Protein AF-A0A820XWG1-F1 (afdb_monomer_lite)

pLDDT: mean 73.5, std 18.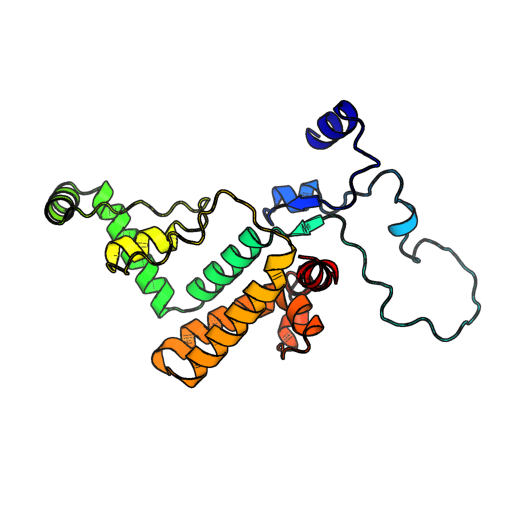63, range [29.17, 94.38]

Sequence (234 aa):
MKYDRVSTAFSIANKVVRLITDNASNNISAFGELVIPGFESYFITEDDTEGSDEDDEGQNEFDKCEELLRLPCFIHTLQLAVKDGLNESACIRSAIATVAETAKLSHRNIPVAEKLQEFKLSIPLGVITRWNSQFITVSKIVDIPKATTRTQSEKCVFISLVTPSIVEIYYDLENELKLYKYTSSICNALFKSVKERFGGLLLNLEKPVDDYLKHQSTFHLFSDAIFLISSFLD

Foldseek 3Di:
DVVVVVCVVVVCQQVQQAAEDAPPPVCCVVQVPDDGDPCVVLVDDPVPDPDDDDDDDDDDPPPPPSSRRYAYDLLNLLLQLLVQLLCQQPVSVVVLVVLLVLLVCCVVPPVSVVVCVVVVQHADHQDPPDSCNSVSSVCSVVVPPPPPPPPPPPPDDDLLVNLVVLVVLLVVLVVCCVPPPVCVSSSVSSNLSSQLQCVLVCVVVVHDGDPVSVPRPRNCSNNDCCSVVSNVVD

Radius of gyration: 22.57 Å; chains: 1; bounding box: 43×59×61 Å

Secondary structure (DSSP, 8-state):
-HHHHHHHHTT-GGG---EEE---HHHHHHHTT-PPTT-GGGS--GGG------------TTS-----SEEEPHHHHHHHHHHHHHHH-HHHHHHHHHHHHHHHHHHH-HHHHHHHHHTT---PPP-TTSTTHHHHHHHHHHT--S--TTS--SS---GGGHHHHHHHHHHHHHHHHHH-GGGHHHHHHHHHHHHHHHHHHHHHTT----GGGTTSTTGGGG-STHHHHHTTT-

Structure (mmCIF, N/CA/C/O backbone):
data_AF-A0A820XWG1-F1
#
_entry.id   AF-A0A820XWG1-F1
#
loop_
_atom_site.group_PDB
_atom_site.id
_atom_site.type_symbol
_atom_site.label_atom_id
_atom_site.label_alt_id
_atom_site.label_comp_id
_atom_site.label_asym_id
_atom_site.label_entity_id
_atom_site.label_seq_id
_atom_site.pdbx_PDB_ins_code
_atom_site.Cartn_x
_atom_site.Cartn_y
_atom_site.Cartn_z
_atom_site.occupancy
_atom_site.B_iso_or_equiv
_atom_site.auth_seq_id
_atom_site.auth_comp_id
_atom_site.auth_asym_id
_atom_site.auth_atom_id
_atom_site.pdbx_PDB_model_num
ATOM 1 N N . MET A 1 1 ? 2.237 12.436 -27.797 1.00 53.62 1 MET A N 1
ATOM 2 C CA . MET A 1 1 ? 1.965 12.730 -26.370 1.00 53.62 1 MET A CA 1
ATOM 3 C C . MET A 1 1 ? 2.983 13.736 -25.821 1.00 53.62 1 MET A C 1
ATOM 5 O O . MET A 1 1 ? 3.920 14.094 -26.524 1.00 53.62 1 MET A O 1
ATOM 9 N N . LYS A 1 2 ? 2.819 14.238 -24.581 1.00 68.69 2 LYS A N 1
ATOM 10 C CA . LYS A 1 2 ? 3.849 15.073 -23.915 1.00 68.69 2 LYS A CA 1
ATOM 11 C C . LYS A 1 2 ? 5.132 14.281 -23.600 1.00 68.69 2 LYS A C 1
ATOM 13 O O . LYS A 1 2 ? 6.198 14.883 -23.608 1.00 68.69 2 LYS A O 1
ATOM 18 N N . TYR A 1 3 ? 5.023 12.967 -23.383 1.00 75.69 3 TYR A N 1
ATOM 19 C CA . TYR A 1 3 ? 6.153 12.056 -23.163 1.00 75.69 3 TYR A CA 1
ATOM 20 C C . TYR A 1 3 ? 7.102 12.012 -24.369 1.00 75.69 3 TYR A C 1
ATOM 22 O O . TYR A 1 3 ? 8.257 12.397 -24.221 1.00 75.69 3 TYR A O 1
ATOM 30 N N . ASP A 1 4 ? 6.601 11.679 -25.567 1.00 74.94 4 ASP A N 1
ATOM 31 C CA . ASP A 1 4 ? 7.427 11.578 -26.787 1.00 74.94 4 ASP A CA 1
ATOM 32 C C . ASP A 1 4 ? 8.188 12.874 -27.058 1.00 74.94 4 ASP A C 1
ATOM 34 O O . ASP A 1 4 ? 9.380 12.867 -27.333 1.00 74.94 4 ASP A O 1
ATOM 38 N N . ARG A 1 5 ? 7.516 14.019 -26.884 1.00 80.62 5 ARG A N 1
ATOM 39 C CA . ARG A 1 5 ? 8.131 15.337 -27.082 1.00 80.62 5 ARG A CA 1
ATOM 40 C C . ARG A 1 5 ? 9.309 15.583 -26.143 1.00 80.62 5 ARG A C 1
ATOM 42 O O . ARG A 1 5 ? 10.307 16.141 -26.582 1.00 80.62 5 ARG A O 1
ATOM 49 N N . VAL A 1 6 ? 9.190 15.207 -24.869 1.00 81.69 6 VAL A N 1
ATOM 50 C CA . VAL A 1 6 ? 10.279 15.334 -23.885 1.00 81.69 6 VAL A CA 1
ATOM 51 C C . VAL A 1 6 ? 11.380 14.325 -24.205 1.00 81.69 6 VAL A C 1
ATOM 53 O O . VAL A 1 6 ? 12.548 14.689 -24.267 1.00 81.69 6 VAL A O 1
ATOM 56 N N . SER A 1 7 ? 11.006 13.082 -24.492 1.00 78.94 7 SER A N 1
ATOM 57 C CA . SER A 1 7 ? 11.931 12.001 -24.823 1.00 78.94 7 SER A CA 1
ATOM 58 C C . SER A 1 7 ? 12.817 12.331 -26.033 1.00 78.94 7 SER A C 1
ATOM 60 O O . SER A 1 7 ? 14.041 12.189 -25.974 1.00 78.94 7 SER A O 1
ATOM 62 N N . THR A 1 8 ? 12.214 12.873 -27.096 1.00 81.56 8 THR A N 1
ATOM 63 C CA . THR A 1 8 ? 12.920 13.362 -28.284 1.00 81.56 8 THR A CA 1
ATOM 64 C C . THR A 1 8 ? 13.725 14.627 -27.991 1.00 81.56 8 THR A C 1
ATOM 66 O O . THR A 1 8 ? 14.866 14.720 -28.428 1.00 81.56 8 THR A O 1
ATOM 69 N N . ALA A 1 9 ? 13.181 15.589 -27.234 1.00 88.31 9 ALA A N 1
ATOM 70 C CA . ALA A 1 9 ? 13.889 16.836 -26.925 1.00 88.31 9 ALA A CA 1
ATOM 71 C C . ALA A 1 9 ? 15.189 16.613 -26.136 1.00 88.31 9 ALA A C 1
ATOM 73 O O . ALA A 1 9 ? 16.145 17.363 -26.315 1.00 88.31 9 ALA A O 1
ATOM 74 N N . PHE A 1 10 ? 15.230 15.587 -25.281 1.00 86.62 10 PHE A N 1
ATOM 75 C CA . PHE A 1 10 ? 16.415 15.226 -24.500 1.00 86.62 10 PHE A CA 1
ATOM 76 C C . PHE A 1 10 ? 17.235 14.077 -25.112 1.00 86.62 10 PHE A C 1
ATOM 78 O O . PHE A 1 10 ? 18.247 13.687 -24.532 1.00 86.62 10 PHE A O 1
ATOM 85 N N . SER A 1 11 ? 16.834 13.533 -26.269 1.00 83.56 11 SER A N 1
ATOM 86 C CA . SER A 1 11 ? 17.487 12.384 -26.920 1.00 83.56 11 SER A CA 1
ATOM 87 C C . SER A 1 11 ? 17.678 11.185 -25.977 1.00 83.56 11 SER A C 1
ATOM 89 O O . SER A 1 11 ? 18.745 10.565 -25.934 1.00 83.56 11 SER A O 1
ATOM 91 N N . ILE A 1 12 ? 16.647 10.886 -25.179 1.00 81.38 12 ILE A N 1
ATOM 92 C CA . ILE A 1 12 ? 16.654 9.796 -24.189 1.00 81.38 12 ILE A CA 1
ATOM 93 C C . ILE A 1 12 ? 15.757 8.618 -24.569 1.00 81.38 12 ILE A C 1
ATOM 95 O O . ILE A 1 12 ? 15.747 7.645 -23.828 1.00 81.38 12 ILE A O 1
ATOM 99 N N . ALA A 1 13 ? 15.033 8.674 -25.690 1.00 72.94 13 ALA A N 1
ATOM 100 C CA . ALA A 1 13 ? 14.060 7.643 -26.075 1.00 72.94 13 ALA A CA 1
ATOM 101 C C . ALA A 1 13 ? 14.625 6.219 -26.004 1.00 72.94 13 ALA A C 1
ATOM 103 O O . ALA A 1 13 ? 14.064 5.358 -25.343 1.00 72.94 13 ALA A O 1
ATOM 104 N N . ASN A 1 14 ? 15.807 6.031 -26.573 1.00 72.12 14 ASN A N 1
ATOM 105 C CA . ASN A 1 14 ? 16.545 4.774 -26.643 1.00 72.12 14 ASN A CA 1
ATOM 106 C C . ASN A 1 14 ? 17.438 4.524 -25.403 1.00 72.12 14 ASN A C 1
ATOM 108 O O . ASN A 1 14 ? 18.295 3.648 -25.411 1.00 72.12 14 ASN A O 1
ATOM 112 N N . LYS A 1 15 ? 17.271 5.320 -24.338 1.00 76.44 15 LYS A N 1
ATOM 113 C CA . LYS A 1 15 ? 17.947 5.168 -23.034 1.00 76.44 15 LYS A CA 1
ATOM 114 C C . LYS A 1 15 ? 16.972 4.876 -21.893 1.00 76.44 15 LYS A C 1
ATOM 116 O O . LYS A 1 15 ? 17.410 4.668 -20.764 1.00 76.44 15 LYS A O 1
ATOM 121 N N . VAL A 1 16 ? 15.665 4.928 -22.148 1.00 73.75 16 VAL A N 1
ATOM 122 C CA . VAL A 1 16 ? 14.656 4.547 -21.158 1.00 73.75 16 VAL A CA 1
ATOM 123 C C . VAL A 1 16 ? 14.666 3.025 -21.050 1.00 73.75 16 VAL A C 1
ATOM 125 O O . VAL A 1 16 ? 14.612 2.344 -22.063 1.00 73.75 16 VAL A O 1
ATOM 128 N N . VAL A 1 17 ? 14.763 2.505 -19.827 1.00 76.06 17 VAL A N 1
ATOM 129 C CA . VAL A 1 17 ? 14.779 1.052 -19.558 1.00 76.06 17 VAL A CA 1
ATOM 130 C C . VAL A 1 17 ? 13.507 0.622 -18.829 1.00 76.06 17 VAL A C 1
ATOM 132 O O . VAL A 1 17 ? 12.916 -0.409 -19.133 1.00 76.06 17 VAL A O 1
ATOM 135 N N . ARG A 1 18 ? 13.049 1.444 -17.878 1.00 77.38 18 ARG A N 1
ATOM 136 C CA . ARG A 1 18 ? 11.816 1.238 -17.115 1.00 77.38 18 ARG A CA 1
ATOM 137 C C . ARG A 1 18 ? 11.120 2.566 -16.860 1.00 77.38 18 ARG A C 1
ATOM 139 O O . ARG A 1 18 ? 11.761 3.611 -16.726 1.00 77.38 18 ARG A O 1
ATOM 146 N N . LEU A 1 19 ? 9.803 2.505 -16.734 1.00 80.50 19 LEU A N 1
ATOM 147 C CA . LEU A 1 19 ? 8.942 3.612 -16.359 1.00 80.50 19 LEU A CA 1
ATOM 148 C C . LEU A 1 19 ? 8.231 3.275 -15.047 1.00 80.50 19 LEU A C 1
ATOM 150 O O . LEU A 1 19 ? 7.581 2.244 -14.945 1.00 80.50 19 LEU A O 1
ATOM 154 N N . ILE A 1 20 ? 8.287 4.165 -14.057 1.00 82.50 20 ILE A N 1
ATOM 155 C CA . ILE A 1 20 ? 7.519 4.017 -12.814 1.00 82.50 20 ILE A CA 1
ATOM 156 C C . ILE A 1 20 ? 6.385 5.038 -12.826 1.00 82.50 20 ILE A C 1
ATOM 158 O O . ILE A 1 20 ? 6.632 6.240 -12.908 1.00 82.50 20 ILE A O 1
ATOM 162 N N . THR A 1 21 ? 5.138 4.580 -12.721 1.00 81.69 21 THR A N 1
ATOM 163 C CA . THR A 1 21 ? 3.967 5.473 -12.616 1.00 81.69 21 THR A CA 1
ATOM 164 C C . THR A 1 21 ? 2.985 4.975 -11.568 1.00 81.69 21 THR A C 1
ATOM 166 O O . THR A 1 21 ? 2.982 3.799 -11.207 1.00 81.69 21 THR A O 1
ATOM 169 N N . ASP A 1 22 ? 2.135 5.865 -11.055 1.00 81.12 22 ASP A N 1
ATOM 170 C CA . ASP A 1 22 ? 1.009 5.428 -10.230 1.00 81.12 22 ASP A CA 1
ATOM 171 C C . ASP A 1 22 ? 0.023 4.558 -11.036 1.00 81.12 22 ASP A C 1
ATOM 173 O O . ASP A 1 22 ? 0.052 4.516 -12.269 1.00 81.12 22 ASP A O 1
ATOM 177 N N . ASN A 1 23 ? -0.850 3.846 -10.324 1.00 79.06 23 ASN A N 1
ATOM 178 C CA . ASN A 1 23 ? -1.846 2.945 -10.911 1.00 79.06 23 ASN A CA 1
ATOM 179 C C . ASN A 1 23 ? -3.161 3.662 -11.254 1.00 79.06 23 ASN A C 1
ATOM 181 O O . ASN A 1 23 ? -4.208 3.020 -11.335 1.00 79.06 23 ASN A O 1
ATOM 185 N N . ALA A 1 24 ? -3.145 4.984 -11.454 1.00 77.69 24 ALA A N 1
ATOM 186 C CA . ALA A 1 24 ? -4.306 5.673 -11.993 1.00 77.69 24 ALA A CA 1
ATOM 187 C C . ALA A 1 24 ? -4.601 5.160 -13.407 1.00 77.69 24 ALA A C 1
ATOM 189 O O . ALA A 1 24 ? -3.694 4.961 -14.219 1.00 77.69 24 ALA A O 1
ATOM 190 N N . SER A 1 25 ? -5.886 5.005 -13.727 1.00 75.62 25 SER A N 1
ATOM 191 C CA . SER A 1 25 ? -6.351 4.485 -15.020 1.00 75.62 25 SER A CA 1
ATOM 192 C C . SER A 1 25 ? -5.742 5.223 -16.214 1.00 75.62 25 SER A C 1
ATOM 194 O O . SER A 1 25 ? -5.381 4.597 -17.207 1.00 75.62 25 SER A O 1
ATOM 196 N N . ASN A 1 26 ? -5.560 6.541 -16.099 1.00 79.94 26 ASN A N 1
ATOM 197 C CA . ASN A 1 26 ? -4.954 7.364 -17.144 1.00 79.94 26 ASN A CA 1
ATOM 198 C C . ASN A 1 26 ? -3.484 6.997 -17.399 1.00 79.94 26 ASN A C 1
ATOM 200 O O . ASN A 1 26 ? -3.058 6.998 -18.548 1.00 79.94 26 ASN A O 1
ATOM 204 N N . ASN A 1 27 ? -2.719 6.667 -16.353 1.00 79.06 27 ASN A N 1
ATOM 205 C CA . ASN A 1 27 ? -1.318 6.264 -16.481 1.00 79.06 27 ASN A CA 1
ATOM 206 C C . ASN A 1 27 ? -1.195 4.833 -17.010 1.00 79.06 27 ASN A C 1
ATOM 208 O O . ASN A 1 27 ? -0.362 4.576 -17.871 1.00 79.06 27 ASN A O 1
ATOM 212 N N . ILE A 1 28 ? -2.057 3.921 -16.557 1.00 75.81 28 ILE A N 1
ATOM 213 C CA . ILE A 1 28 ? -2.105 2.554 -17.092 1.00 75.81 28 ILE A CA 1
ATOM 214 C C . ILE A 1 28 ? -2.453 2.585 -18.585 1.00 75.81 28 ILE A C 1
ATOM 216 O O . ILE A 1 28 ? -1.763 1.966 -19.380 1.00 75.81 28 ILE A O 1
ATOM 220 N N . SER A 1 29 ? -3.454 3.371 -18.988 1.00 77.56 29 SER A N 1
ATOM 221 C CA . SER A 1 29 ? -3.859 3.463 -20.400 1.00 77.56 29 SER A CA 1
ATOM 222 C C . SER A 1 29 ? -2.798 4.138 -21.274 1.00 77.56 29 SER A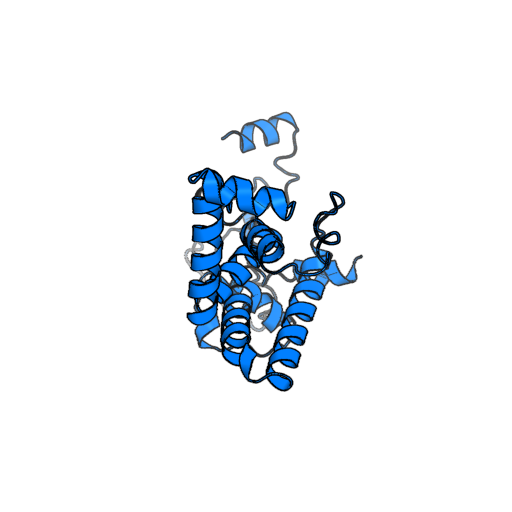 C 1
ATOM 224 O O . SER A 1 29 ? -2.631 3.779 -22.430 1.00 77.56 29 SER A O 1
ATOM 226 N N . ALA A 1 30 ? -2.085 5.135 -20.743 1.00 74.00 30 ALA A N 1
ATOM 227 C CA . ALA A 1 30 ? -1.083 5.874 -21.510 1.00 74.00 30 ALA A CA 1
ATOM 228 C C . ALA A 1 30 ? 0.239 5.113 -21.688 1.00 74.00 30 ALA A C 1
ATOM 230 O O . ALA A 1 30 ? 0.968 5.400 -22.633 1.00 74.00 30 ALA A O 1
ATOM 231 N N . PHE A 1 31 ? 0.566 4.199 -20.770 1.00 74.50 31 PHE A N 1
ATOM 232 C CA . PHE A 1 31 ? 1.887 3.569 -20.700 1.00 74.50 31 PHE A CA 1
ATOM 233 C C . PHE A 1 31 ? 1.851 2.038 -20.586 1.00 74.50 31 PHE A C 1
ATOM 235 O O . PHE A 1 31 ? 2.903 1.431 -20.418 1.00 74.50 31 PHE A O 1
ATOM 242 N N . GLY A 1 32 ? 0.671 1.416 -20.624 1.00 63.59 32 GLY A N 1
ATOM 243 C CA . GLY A 1 32 ? 0.507 -0.034 -20.486 1.00 63.59 32 GLY A CA 1
ATOM 244 C C . GLY A 1 32 ? 0.956 -0.825 -21.714 1.00 63.59 32 GLY A C 1
ATOM 245 O O . GLY A 1 32 ? 1.488 -1.912 -21.554 1.00 63.59 32 GLY A O 1
ATOM 246 N N . GLU A 1 33 ? 0.804 -0.255 -22.912 1.00 63.44 33 GLU A N 1
ATOM 247 C CA . GLU A 1 33 ? 1.157 -0.881 -24.202 1.00 63.44 33 GLU A CA 1
ATOM 248 C C . GLU A 1 33 ? 2.417 -0.259 -24.830 1.00 63.44 33 GLU A C 1
ATOM 250 O O . GLU A 1 33 ? 2.670 -0.390 -26.026 1.00 63.44 33 GLU A O 1
ATOM 255 N N . LEU A 1 34 ? 3.192 0.507 -24.055 1.00 63.41 34 LEU A N 1
ATOM 256 C CA . LEU A 1 34 ? 4.344 1.212 -24.604 1.00 63.41 34 LEU A CA 1
ATOM 257 C C . LEU A 1 34 ? 5.455 0.202 -24.943 1.00 63.41 34 LEU A C 1
ATOM 259 O O . LEU A 1 34 ? 6.051 -0.381 -24.043 1.00 63.41 34 LEU A O 1
ATOM 263 N N . VAL A 1 35 ? 5.761 0.041 -26.230 1.00 54.62 35 VAL A N 1
ATOM 264 C CA . VAL A 1 35 ? 6.950 -0.675 -2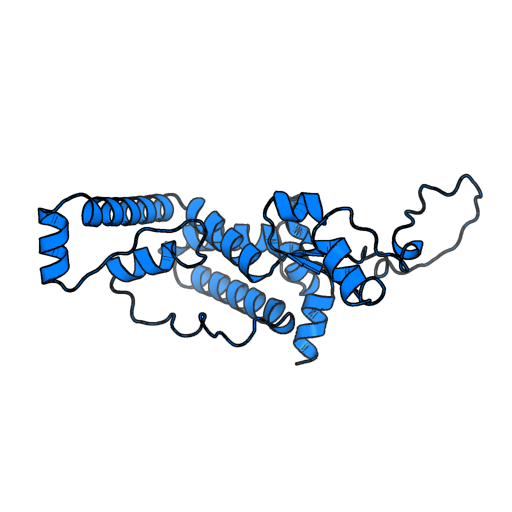6.722 1.00 54.62 35 VAL A CA 1
ATOM 265 C C . VAL A 1 35 ? 8.094 0.332 -26.856 1.00 54.62 35 VAL A C 1
ATOM 267 O O . VAL A 1 35 ? 7.912 1.396 -27.456 1.00 54.62 35 VAL A O 1
ATOM 270 N N . ILE A 1 36 ? 9.268 0.046 -26.279 1.00 53.59 36 ILE A N 1
ATOM 271 C CA . ILE A 1 36 ? 10.427 0.949 -26.392 1.00 53.59 36 ILE A CA 1
ATOM 272 C C . ILE A 1 36 ? 11.104 0.784 -27.753 1.00 53.59 36 ILE A C 1
ATOM 274 O O . ILE A 1 36 ? 11.492 -0.334 -28.097 1.00 53.59 36 ILE A O 1
ATOM 278 N N . PRO A 1 37 ? 11.350 1.896 -28.475 1.00 40.47 37 PRO A N 1
ATOM 279 C CA . PRO A 1 37 ? 12.185 1.878 -29.664 1.00 40.47 37 PRO A CA 1
ATOM 280 C C . PRO A 1 37 ? 13.613 1.394 -29.351 1.00 40.47 37 PRO A C 1
ATOM 282 O O . PRO A 1 37 ? 14.327 2.045 -28.583 1.00 40.47 37 PRO A O 1
ATOM 285 N N . GLY A 1 38 ? 14.041 0.284 -29.951 1.00 38.16 38 GLY A N 1
ATOM 286 C CA . GLY A 1 38 ? 15.331 -0.384 -29.729 1.00 38.16 38 GLY A CA 1
ATOM 287 C C . GLY A 1 38 ? 15.291 -1.644 -28.852 1.00 38.16 38 GLY A C 1
ATOM 288 O O . GLY A 1 38 ? 16.335 -2.267 -28.670 1.00 38.16 38 GLY A O 1
ATOM 289 N N . PHE A 1 39 ? 14.126 -2.015 -28.313 1.00 38.03 39 PHE A N 1
ATOM 290 C CA . PHE A 1 39 ? 13.907 -3.248 -27.540 1.00 38.03 39 PHE A CA 1
ATOM 291 C C . PHE A 1 39 ? 12.744 -4.085 -28.099 1.00 38.03 39 PHE A C 1
ATOM 293 O O . PHE A 1 39 ? 12.241 -4.975 -27.424 1.00 38.03 39 PHE A O 1
ATOM 300 N N . GLU A 1 40 ? 12.325 -3.832 -29.340 1.00 43.25 40 GLU A N 1
ATOM 301 C CA . GLU A 1 40 ? 11.179 -4.470 -30.000 1.00 43.25 40 GLU A CA 1
ATOM 302 C C . GLU A 1 40 ? 11.283 -6.002 -30.015 1.00 43.25 40 GLU A C 1
ATOM 304 O O . GLU A 1 40 ? 10.270 -6.684 -29.905 1.00 43.25 40 GLU A O 1
ATOM 309 N N . SER A 1 41 ? 12.503 -6.545 -30.071 1.00 38.31 41 SER A N 1
ATOM 310 C CA . SER A 1 41 ? 12.765 -7.989 -30.042 1.00 38.31 41 SER A CA 1
ATOM 311 C C . SER A 1 41 ? 12.415 -8.670 -28.717 1.00 38.31 41 SER A C 1
ATOM 313 O O . SER A 1 41 ? 12.258 -9.883 -28.702 1.00 38.31 41 SER A O 1
ATOM 315 N N . TYR A 1 42 ? 12.293 -7.921 -27.615 1.00 39.56 42 TYR A N 1
ATOM 316 C CA . TYR A 1 42 ? 11.885 -8.456 -26.308 1.00 39.56 42 TYR A CA 1
ATOM 317 C C . TYR A 1 42 ? 10.362 -8.563 -26.154 1.00 39.56 42 TYR A C 1
ATOM 319 O O . TYR A 1 42 ? 9.891 -9.197 -25.217 1.00 39.56 42 TYR A O 1
ATOM 327 N N . PHE A 1 43 ? 9.598 -7.946 -27.060 1.00 39.22 43 PHE A N 1
ATOM 328 C CA . PHE A 1 43 ? 8.131 -7.930 -27.041 1.00 39.22 43 PHE A CA 1
ATOM 329 C C . PHE A 1 43 ? 7.517 -8.838 -28.115 1.00 39.22 43 PHE A C 1
ATOM 331 O O . PHE A 1 43 ? 6.303 -8.818 -28.305 1.00 39.22 43 PHE A O 1
ATOM 338 N N . ILE A 1 44 ? 8.338 -9.620 -28.828 1.00 40.25 44 ILE A N 1
ATOM 339 C CA . ILE A 1 44 ? 7.849 -10.641 -29.755 1.00 40.25 44 ILE A CA 1
ATOM 340 C C . ILE A 1 44 ? 7.315 -11.795 -28.905 1.00 40.25 44 ILE A C 1
ATOM 342 O O . ILE A 1 44 ? 8.078 -12.610 -28.392 1.00 40.25 44 ILE A O 1
ATOM 346 N N . THR A 1 45 ? 5.998 -11.859 -28.743 1.00 39.75 45 THR A N 1
ATOM 347 C CA . THR A 1 45 ? 5.333 -13.099 -28.348 1.00 39.75 45 THR A CA 1
ATOM 348 C C . THR A 1 45 ? 5.570 -14.128 -29.452 1.00 39.75 45 THR A C 1
ATOM 350 O O . THR A 1 45 ? 5.365 -13.822 -30.625 1.00 39.75 45 THR A O 1
ATOM 353 N N . GLU A 1 46 ? 5.974 -15.348 -29.090 1.00 43.94 46 GLU A N 1
ATOM 354 C CA . GLU A 1 46 ? 6.190 -16.484 -30.012 1.00 43.94 46 GLU A CA 1
ATOM 355 C C . GLU A 1 46 ? 4.948 -16.847 -30.866 1.00 43.94 46 GLU A C 1
ATOM 357 O O . GLU A 1 46 ? 5.035 -17.716 -31.727 1.00 43.94 46 GLU A O 1
ATOM 362 N N . ASP A 1 47 ? 3.814 -16.161 -30.688 1.00 39.69 47 ASP A N 1
ATOM 363 C CA . ASP A 1 47 ? 2.563 -16.362 -31.431 1.00 39.69 47 ASP A CA 1
ATOM 364 C C . ASP A 1 47 ? 2.560 -15.811 -32.873 1.00 39.69 47 ASP A C 1
ATOM 366 O O . ASP A 1 47 ? 1.639 -16.114 -33.627 1.00 39.69 47 ASP A O 1
ATOM 370 N N . ASP A 1 48 ? 3.583 -15.058 -33.299 1.00 39.44 48 ASP A N 1
ATOM 371 C CA . ASP A 1 48 ? 3.679 -14.538 -34.680 1.00 39.44 48 ASP A CA 1
ATOM 372 C C . ASP A 1 48 ? 4.616 -15.353 -35.597 1.00 39.44 48 ASP A C 1
ATOM 374 O O . ASP A 1 48 ? 4.957 -14.911 -36.698 1.00 39.44 48 ASP A O 1
ATOM 378 N N . THR A 1 49 ? 5.025 -16.563 -35.195 1.00 38.00 49 THR A N 1
ATOM 379 C CA . THR A 1 49 ? 5.798 -17.452 -36.081 1.00 38.00 49 THR A CA 1
ATOM 380 C C . THR A 1 49 ? 4.903 -18.558 -36.631 1.00 38.00 49 THR A C 1
ATOM 382 O O . THR A 1 49 ? 4.712 -19.602 -36.011 1.00 38.00 49 THR A O 1
ATOM 385 N N . GLU A 1 50 ? 4.354 -18.341 -37.829 1.00 37.66 50 GLU A N 1
ATOM 386 C CA . GLU A 1 50 ? 3.780 -19.422 -38.630 1.00 37.66 50 GLU A CA 1
ATOM 387 C C . GLU A 1 50 ? 4.850 -20.499 -38.903 1.00 37.66 50 GLU A C 1
ATOM 389 O O . GLU A 1 50 ? 5.723 -20.324 -39.748 1.00 37.66 50 GLU A O 1
ATOM 394 N N . GLY A 1 51 ? 4.737 -21.624 -38.193 1.00 37.59 51 GLY A N 1
ATOM 395 C CA . GLY A 1 51 ? 5.110 -22.965 -38.642 1.00 37.59 51 GLY A CA 1
ATOM 396 C C . GLY A 1 51 ? 6.597 -23.305 -38.774 1.00 37.59 51 GLY A C 1
ATOM 397 O O . GLY A 1 51 ? 7.189 -23.114 -39.831 1.00 37.59 51 GLY A O 1
ATOM 398 N N . SER A 1 52 ? 7.118 -24.030 -37.782 1.00 29.17 52 SER A N 1
ATOM 399 C CA . SER A 1 52 ? 7.896 -25.259 -38.013 1.00 29.17 52 SER A CA 1
ATOM 400 C C . SER A 1 52 ? 8.112 -26.003 -36.695 1.00 29.17 52 SER A C 1
ATOM 402 O O . SER A 1 52 ? 8.708 -25.448 -35.775 1.00 29.17 52 SER A O 1
ATOM 404 N N . ASP A 1 53 ? 7.627 -27.243 -36.631 1.00 37.72 53 ASP A N 1
ATOM 405 C CA . ASP A 1 53 ? 7.936 -28.215 -35.581 1.00 37.72 53 ASP A CA 1
ATOM 406 C C . ASP A 1 53 ? 9.449 -28.484 -35.516 1.00 37.72 53 ASP A C 1
ATOM 408 O O . ASP A 1 53 ? 10.062 -28.675 -36.565 1.00 37.72 53 ASP A O 1
ATOM 412 N N . GLU A 1 54 ? 10.022 -28.548 -34.311 1.00 34.12 54 GLU A N 1
ATOM 413 C CA . GLU A 1 54 ? 10.995 -29.569 -33.878 1.00 34.12 54 GLU A CA 1
ATOM 414 C C . GLU A 1 54 ? 11.318 -29.396 -32.377 1.00 34.12 54 GLU A C 1
ATOM 416 O O . GLU A 1 54 ? 11.477 -28.284 -31.877 1.00 34.12 54 GLU A O 1
ATOM 421 N N . ASP A 1 55 ? 11.349 -30.527 -31.668 1.00 37.66 55 ASP A N 1
ATOM 422 C CA . ASP A 1 55 ? 11.582 -30.682 -30.229 1.00 37.66 55 ASP A CA 1
ATOM 423 C C . ASP A 1 55 ? 12.936 -30.105 -29.759 1.00 37.66 55 ASP A C 1
ATOM 425 O O . ASP A 1 55 ? 13.968 -30.397 -30.363 1.00 37.66 55 ASP A O 1
ATOM 429 N N . ASP A 1 56 ? 12.968 -29.404 -28.615 1.00 30.89 56 ASP A N 1
ATOM 430 C CA . ASP A 1 56 ? 14.177 -29.330 -27.780 1.00 30.89 56 ASP A CA 1
ATOM 431 C C . ASP A 1 56 ? 13.844 -29.220 -26.283 1.00 30.89 56 ASP A C 1
ATOM 433 O O . ASP A 1 56 ? 12.941 -28.502 -25.843 1.00 30.89 56 ASP A O 1
ATOM 437 N N . GLU A 1 57 ? 14.579 -30.005 -25.506 1.00 34.75 57 GLU A N 1
ATOM 438 C CA . GLU A 1 57 ? 14.424 -30.232 -24.079 1.00 34.75 57 GLU A CA 1
ATOM 439 C C . GLU A 1 57 ? 15.042 -29.081 -23.258 1.00 34.75 57 GLU A C 1
ATOM 441 O O . GLU A 1 57 ? 16.147 -28.616 -23.521 1.00 34.75 57 GLU A O 1
ATOM 446 N N . GLY A 1 58 ? 14.394 -28.703 -22.150 1.00 39.81 58 GLY A N 1
ATOM 447 C CA . GLY A 1 58 ? 15.126 -28.230 -20.966 1.00 39.81 58 GLY A CA 1
ATOM 448 C C . GLY A 1 58 ? 15.474 -26.741 -20.855 1.00 39.81 58 GLY A C 1
ATOM 449 O O . GLY A 1 58 ? 16.542 -26.414 -20.335 1.00 39.81 58 GLY A O 1
ATOM 450 N N . GLN A 1 59 ? 14.578 -25.822 -21.221 1.00 31.19 59 GLN A N 1
ATOM 451 C CA . GLN A 1 59 ? 14.731 -24.416 -20.825 1.00 31.19 59 GLN A CA 1
ATOM 452 C C . GLN A 1 59 ? 14.070 -24.135 -19.470 1.00 31.19 59 GLN A C 1
ATOM 454 O O . GLN A 1 59 ? 12.877 -24.346 -19.267 1.00 31.19 59 GLN A O 1
ATOM 459 N N . ASN A 1 60 ? 14.897 -23.681 -18.526 1.00 29.77 60 ASN A N 1
ATOM 460 C CA . ASN A 1 60 ? 14.525 -23.272 -17.177 1.00 29.77 60 ASN A CA 1
ATOM 461 C C . ASN A 1 60 ? 13.285 -22.355 -17.179 1.00 29.77 60 ASN A C 1
ATOM 463 O O . ASN A 1 60 ? 13.324 -21.269 -17.752 1.00 29.77 60 ASN A O 1
ATOM 467 N N . GLU A 1 61 ? 12.241 -22.724 -16.431 1.00 33.59 61 GLU A N 1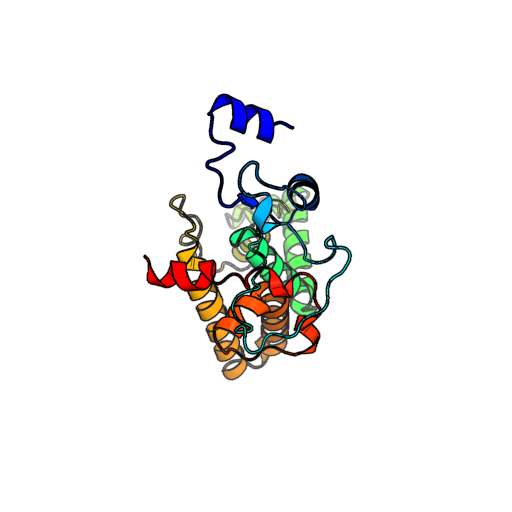
ATOM 468 C CA . GLU A 1 61 ? 11.020 -21.922 -16.184 1.00 33.59 61 GLU A CA 1
ATOM 469 C C . GLU A 1 61 ? 11.272 -20.550 -15.511 1.00 33.59 61 GLU A C 1
ATOM 471 O O . GLU A 1 61 ? 10.334 -19.820 -15.204 1.00 33.59 61 GLU A O 1
ATOM 476 N N . PHE A 1 62 ? 12.531 -20.167 -15.282 1.00 35.38 62 PHE A N 1
ATOM 477 C CA . PHE A 1 62 ? 12.916 -18.911 -14.638 1.00 35.38 62 PHE A CA 1
ATOM 478 C C . PHE A 1 62 ? 13.093 -17.720 -15.597 1.00 35.38 62 PHE A C 1
ATOM 480 O O . PHE A 1 62 ? 13.288 -16.609 -15.109 1.00 35.38 62 PHE A O 1
ATOM 487 N N . ASP A 1 63 ? 13.020 -17.916 -16.920 1.00 32.28 63 ASP A N 1
ATOM 488 C CA . ASP A 1 63 ? 13.494 -16.911 -17.896 1.00 32.28 63 ASP A CA 1
ATOM 489 C C . ASP A 1 63 ? 12.404 -16.255 -18.771 1.00 32.28 63 ASP A C 1
ATOM 491 O O . ASP A 1 63 ? 12.705 -15.454 -19.648 1.00 32.28 63 ASP A O 1
ATOM 495 N N . LYS A 1 64 ? 11.113 -16.524 -18.521 1.00 35.31 64 LYS A N 1
ATOM 496 C CA . LYS A 1 64 ? 9.990 -15.802 -19.165 1.00 35.31 64 LYS A CA 1
ATOM 497 C C . LYS A 1 64 ? 9.340 -14.789 -18.215 1.00 35.31 64 LYS A C 1
ATOM 499 O O . LYS A 1 64 ? 8.120 -14.649 -18.174 1.00 35.31 64 LYS A O 1
ATOM 504 N N . CYS A 1 65 ? 10.138 -14.080 -17.413 1.00 40.25 65 CYS A N 1
ATOM 505 C CA . CYS A 1 65 ? 9.626 -12.902 -16.718 1.00 40.25 65 CYS A CA 1
ATOM 506 C C . CYS A 1 65 ? 9.514 -11.792 -17.766 1.00 40.25 65 CYS A C 1
ATOM 508 O O . CYS A 1 65 ? 10.507 -11.134 -18.061 1.00 40.25 65 CYS A O 1
ATOM 510 N N . GLU A 1 66 ? 8.333 -11.646 -18.379 1.00 48.25 66 GLU A N 1
ATOM 511 C CA . GLU A 1 66 ? 8.002 -10.486 -19.210 1.00 48.25 66 GLU A CA 1
ATOM 512 C C . GLU A 1 66 ? 8.465 -9.235 -18.466 1.00 48.25 66 GLU A C 1
ATOM 514 O O . GLU A 1 66 ? 7.914 -8.858 -17.428 1.00 48.25 66 GLU A O 1
ATOM 519 N N . GLU A 1 67 ? 9.544 -8.633 -18.954 1.00 52.28 67 GLU A N 1
ATOM 520 C CA . GLU A 1 67 ? 10.130 -7.457 -18.348 1.00 52.28 67 GLU A CA 1
ATOM 521 C C . GLU A 1 67 ? 9.157 -6.291 -18.545 1.00 52.28 67 GLU A C 1
ATOM 523 O O . GLU A 1 67 ? 9.211 -5.555 -19.533 1.00 52.28 67 GLU A O 1
ATOM 528 N N . LEU A 1 68 ? 8.219 -6.140 -17.605 1.00 56.50 68 LEU A N 1
ATOM 529 C CA . LEU A 1 68 ? 7.215 -5.091 -17.651 1.00 56.50 68 LEU A CA 1
ATOM 530 C C . LEU A 1 68 ? 7.918 -3.741 -17.719 1.00 56.50 68 LEU A C 1
ATOM 532 O O . LEU A 1 68 ? 8.549 -3.280 -16.765 1.00 56.50 68 LEU A O 1
ATOM 536 N N . LEU A 1 69 ? 7.743 -3.066 -18.853 1.00 68.50 69 LEU A N 1
ATOM 537 C CA . LEU A 1 69 ? 8.312 -1.746 -19.068 1.00 68.50 69 LEU A CA 1
ATOM 538 C C . LEU A 1 69 ? 7.852 -0.750 -18.004 1.00 68.50 69 LEU A C 1
ATOM 540 O O . LEU A 1 69 ? 8.602 0.124 -17.562 1.00 68.50 69 LEU A O 1
ATOM 544 N N . ARG A 1 70 ? 6.588 -0.886 -17.607 1.00 80.06 70 ARG A N 1
ATOM 545 C CA . ARG A 1 70 ? 5.942 -0.048 -16.615 1.00 80.06 70 ARG A CA 1
ATOM 546 C C . ARG A 1 70 ? 5.885 -0.778 -15.279 1.00 80.06 70 ARG A C 1
ATOM 548 O O . ARG A 1 70 ? 5.033 -1.636 -15.066 1.00 80.06 70 ARG A O 1
ATOM 555 N N . LEU A 1 71 ? 6.694 -0.321 -14.335 1.00 83.12 71 LEU A N 1
ATOM 556 C CA . LEU A 1 71 ? 6.582 -0.714 -12.941 1.00 83.12 71 LEU A CA 1
ATOM 557 C C . LEU A 1 71 ? 5.539 0.155 -12.212 1.00 83.12 71 LEU A C 1
ATOM 559 O O . LEU A 1 71 ? 5.450 1.373 -12.429 1.00 83.12 71 LEU A O 1
ATOM 563 N N . PRO A 1 72 ? 4.733 -0.440 -11.323 1.00 82.31 72 PRO A N 1
ATOM 564 C CA . PRO A 1 72 ? 3.806 0.310 -10.492 1.00 82.31 72 PRO A CA 1
ATOM 565 C C . PRO A 1 72 ? 4.554 1.112 -9.423 1.00 82.31 72 PRO A C 1
ATOM 567 O O . PRO A 1 72 ? 5.538 0.671 -8.831 1.00 82.31 72 PRO A O 1
ATOM 570 N N . CYS A 1 73 ? 4.048 2.301 -9.108 1.00 84.56 73 CYS A N 1
ATOM 571 C CA . CYS A 1 73 ? 4.556 3.084 -7.991 1.00 84.56 73 CYS A CA 1
ATOM 572 C C . CYS A 1 73 ? 4.290 2.347 -6.670 1.00 84.56 73 CYS A C 1
ATOM 574 O O . CYS A 1 73 ? 3.135 2.137 -6.279 1.00 84.56 73 CYS A O 1
ATOM 576 N N . PHE A 1 74 ? 5.367 2.016 -5.956 1.00 84.88 74 PHE A N 1
ATOM 577 C CA . PHE A 1 74 ? 5.326 1.378 -4.641 1.00 84.88 74 PHE A CA 1
ATOM 578 C C . PHE A 1 74 ? 4.439 2.132 -3.648 1.00 84.88 74 PHE A C 1
ATOM 580 O O . PHE A 1 74 ? 3.501 1.560 -3.098 1.00 84.88 74 PHE A O 1
ATOM 587 N N . ILE A 1 75 ? 4.681 3.434 -3.475 1.00 82.38 75 ILE A N 1
ATOM 588 C CA . ILE A 1 75 ? 3.953 4.258 -2.501 1.00 82.38 75 ILE A CA 1
ATOM 589 C C . ILE A 1 75 ? 2.460 4.281 -2.800 1.00 82.38 75 ILE A C 1
ATOM 591 O O . ILE A 1 75 ? 1.641 4.137 -1.894 1.00 82.38 75 ILE A O 1
ATOM 595 N N . HIS A 1 76 ? 2.097 4.431 -4.073 1.00 80.94 76 HIS A N 1
ATOM 596 C CA . HIS A 1 76 ? 0.697 4.439 -4.460 1.00 80.94 76 HIS A CA 1
ATOM 597 C C . HIS A 1 76 ? 0.041 3.070 -4.245 1.00 80.94 76 HIS A C 1
ATOM 599 O O . HIS A 1 76 ? -1.072 2.994 -3.733 1.00 80.94 76 HIS A O 1
ATOM 605 N N . THR A 1 77 ? 0.738 1.981 -4.575 1.00 86.12 77 THR A N 1
ATOM 606 C CA . THR A 1 77 ? 0.219 0.622 -4.363 1.00 86.12 77 THR A CA 1
ATOM 607 C C . THR A 1 77 ? 0.046 0.321 -2.876 1.00 86.12 77 THR A C 1
ATOM 609 O O . THR A 1 77 ? -1.006 -0.176 -2.480 1.00 86.12 77 THR A O 1
ATOM 612 N N . LEU A 1 78 ? 1.021 0.680 -2.036 1.00 85.50 78 LEU A N 1
ATOM 613 C CA . LEU A 1 78 ? 0.929 0.518 -0.585 1.00 85.50 78 LEU A CA 1
ATOM 614 C C . LEU A 1 78 ? -0.215 1.355 0.001 1.00 85.50 78 LEU A C 1
ATOM 616 O O . LEU A 1 78 ? -0.971 0.871 0.841 1.00 85.50 78 LEU A O 1
ATOM 620 N N . GLN A 1 79 ? -0.398 2.587 -0.480 1.00 83.94 79 GLN A N 1
ATOM 621 C CA . GLN A 1 79 ? -1.533 3.422 -0.094 1.00 83.94 79 GLN A CA 1
ATOM 622 C C . GLN A 1 79 ? -2.867 2.732 -0.413 1.00 83.94 79 GLN A C 1
ATOM 624 O O . GLN A 1 79 ? -3.766 2.735 0.428 1.00 83.94 79 GLN A O 1
ATOM 629 N N . LEU A 1 80 ? -3.010 2.158 -1.612 1.00 85.75 80 LEU A N 1
ATOM 630 C CA . LEU A 1 80 ? -4.209 1.408 -1.986 1.00 85.75 80 LEU A CA 1
ATOM 631 C C . LEU A 1 80 ? -4.385 0.172 -1.098 1.00 85.75 80 LEU A C 1
ATOM 633 O O . LEU A 1 80 ? -5.483 -0.039 -0.595 1.00 85.75 80 LEU A O 1
ATOM 637 N N . ALA A 1 81 ? -3.310 -0.572 -0.822 1.00 88.19 81 ALA A N 1
ATOM 638 C CA . ALA A 1 81 ? -3.348 -1.739 0.058 1.00 88.19 81 ALA A CA 1
ATOM 639 C C . ALA A 1 81 ? -3.894 -1.377 1.452 1.00 88.19 81 ALA A C 1
ATOM 641 O O . ALA A 1 81 ? -4.851 -1.978 1.943 1.00 88.19 81 ALA A O 1
ATOM 642 N N . VAL A 1 82 ? -3.342 -0.331 2.070 1.00 88.06 82 VAL A N 1
ATOM 643 C CA . VAL A 1 82 ? -3.798 0.137 3.384 1.00 88.06 82 VAL A CA 1
ATOM 644 C C . VAL A 1 82 ? -5.240 0.635 3.309 1.00 88.06 82 VAL A C 1
ATOM 646 O O . VAL A 1 82 ? -6.071 0.230 4.116 1.00 88.06 82 VAL A O 1
ATOM 649 N N . LYS A 1 83 ? -5.569 1.481 2.327 1.00 84.38 83 LYS A N 1
ATOM 650 C CA . LYS A 1 83 ? -6.921 2.028 2.158 1.00 84.38 83 LYS A CA 1
ATOM 651 C C . LYS A 1 83 ? -7.968 0.919 2.024 1.00 84.38 83 LYS A C 1
ATOM 653 O O . LYS A 1 83 ? -9.007 0.996 2.677 1.00 84.38 83 LYS A O 1
ATOM 658 N N . ASP A 1 84 ? -7.714 -0.076 1.184 1.00 88.19 84 ASP A N 1
ATOM 659 C CA . ASP A 1 84 ? -8.668 -1.146 0.902 1.00 88.19 84 ASP A CA 1
ATOM 660 C C . ASP A 1 84 ? -8.823 -2.072 2.115 1.00 88.19 84 ASP A C 1
ATOM 662 O O . ASP A 1 84 ? -9.952 -2.355 2.514 1.00 88.19 84 ASP A O 1
ATOM 666 N N . GLY A 1 85 ? -7.726 -2.403 2.809 1.00 88.81 85 GLY A N 1
ATOM 667 C CA . GLY A 1 85 ? -7.784 -3.182 4.051 1.00 88.81 85 GLY A CA 1
ATOM 668 C C . GLY A 1 85 ? -8.527 -2.456 5.183 1.00 88.81 85 GLY A C 1
ATOM 669 O O . GLY A 1 85 ? -9.350 -3.052 5.880 1.00 88.81 85 GLY A O 1
ATOM 670 N N . LEU A 1 86 ? -8.328 -1.140 5.340 1.00 88.06 86 LEU A N 1
ATOM 671 C CA . LEU A 1 86 ? -9.103 -0.337 6.298 1.00 88.06 86 LEU A CA 1
ATOM 672 C C . LEU A 1 86 ? -10.589 -0.259 5.916 1.00 88.06 86 LEU A C 1
ATOM 674 O O . LEU A 1 86 ? -11.451 -0.259 6.796 1.00 88.06 86 LEU A O 1
ATOM 678 N N . ASN A 1 87 ? -10.892 -0.192 4.617 1.00 87.12 87 ASN A N 1
ATOM 679 C CA . ASN A 1 87 ? -12.262 -0.138 4.118 1.00 87.12 87 ASN A CA 1
ATOM 680 C C . ASN A 1 87 ? -12.984 -1.479 4.203 1.00 87.12 87 ASN A C 1
ATOM 682 O O . ASN A 1 87 ? -14.206 -1.464 4.291 1.00 87.12 87 ASN A O 1
ATOM 686 N N . GLU A 1 88 ? -12.298 -2.617 4.183 1.00 89.75 88 GLU A N 1
ATOM 687 C CA . GLU A 1 88 ? -12.929 -3.931 4.341 1.00 89.75 88 GLU A CA 1
ATOM 688 C C . GLU A 1 88 ? -13.411 -4.145 5.790 1.00 89.75 88 GLU A C 1
ATOM 690 O O . GLU A 1 88 ? -14.518 -4.641 6.019 1.00 89.75 88 GLU A O 1
ATOM 695 N N . SER A 1 89 ? -12.659 -3.646 6.777 1.00 87.00 89 SER A N 1
ATOM 696 C CA . SER A 1 89 ? -13.051 -3.690 8.190 1.00 87.00 89 SER A CA 1
ATOM 697 C C . SER A 1 89 ? -14.219 -2.744 8.504 1.00 87.00 89 SER A C 1
ATOM 699 O O . SER A 1 89 ? -14.079 -1.521 8.533 1.00 87.00 89 SER A O 1
ATOM 701 N N . ALA A 1 90 ? -15.400 -3.304 8.787 1.00 85.81 90 ALA A N 1
ATOM 702 C CA . ALA A 1 90 ? -16.620 -2.522 9.003 1.00 85.81 90 ALA A CA 1
ATOM 703 C C . ALA A 1 90 ? -16.542 -1.564 10.205 1.00 85.81 90 ALA A C 1
ATOM 705 O O . ALA A 1 90 ? -17.004 -0.423 10.110 1.00 85.81 90 ALA A O 1
ATOM 706 N N . CYS A 1 91 ? -15.946 -2.000 11.320 1.00 81.88 91 CYS A N 1
ATOM 707 C CA . CYS A 1 91 ? -15.811 -1.173 12.520 1.00 81.88 91 CYS A CA 1
ATOM 708 C C . CYS A 1 91 ? -14.872 0.019 12.284 1.00 81.88 91 CYS A C 1
ATOM 710 O O . CYS A 1 91 ? -15.194 1.146 12.662 1.00 81.88 91 CYS A O 1
ATOM 712 N N . ILE A 1 92 ? -13.760 -0.204 11.581 1.00 83.81 92 ILE A N 1
ATOM 713 C CA . ILE A 1 92 ? -12.784 0.835 11.246 1.00 83.81 92 ILE A CA 1
ATOM 714 C C . ILE A 1 92 ? -13.343 1.787 10.197 1.00 83.81 92 ILE A C 1
ATOM 716 O O . ILE A 1 92 ? -13.268 2.999 10.377 1.00 83.81 92 ILE A O 1
ATOM 720 N N . ARG A 1 93 ? -13.987 1.265 9.149 1.00 86.94 93 ARG A N 1
ATOM 721 C CA . ARG A 1 93 ? -14.679 2.074 8.141 1.00 86.94 93 ARG A CA 1
ATOM 722 C C . ARG A 1 93 ? -15.703 3.009 8.784 1.00 86.94 93 ARG A C 1
ATOM 724 O O . ARG A 1 93 ? -15.738 4.192 8.451 1.00 86.94 93 ARG A O 1
ATOM 731 N N . SER A 1 94 ? -16.498 2.506 9.732 1.00 86.00 94 SER A N 1
ATOM 732 C CA . SER A 1 94 ? -17.448 3.332 10.483 1.00 86.00 94 SER A CA 1
ATOM 733 C C . SER A 1 94 ? -16.741 4.394 11.329 1.00 86.00 94 SER A C 1
ATOM 735 O O . SER A 1 94 ? -17.160 5.547 11.319 1.00 86.00 94 SER A O 1
ATOM 737 N N . ALA A 1 95 ? -15.664 4.041 12.035 1.00 84.44 95 ALA A N 1
ATOM 738 C CA . ALA A 1 95 ? -14.901 4.993 12.840 1.00 84.44 95 ALA A CA 1
ATOM 739 C C . ALA A 1 95 ? -14.272 6.104 11.978 1.00 84.44 95 ALA A C 1
ATOM 741 O O . ALA A 1 95 ? -14.395 7.285 12.302 1.00 84.44 95 ALA A O 1
ATOM 742 N N . ILE A 1 96 ? -13.669 5.748 10.838 1.00 83.94 96 ILE A N 1
ATOM 743 C CA . ILE A 1 96 ? -13.103 6.698 9.870 1.00 83.94 96 ILE A CA 1
ATOM 744 C C . ILE A 1 96 ? -14.198 7.603 9.294 1.00 83.94 96 ILE A C 1
ATOM 746 O O . ILE A 1 96 ? -13.974 8.804 9.144 1.00 83.94 96 ILE A O 1
ATOM 750 N N . ALA A 1 97 ? -15.388 7.069 9.002 1.00 86.50 97 ALA A N 1
ATOM 751 C CA . ALA A 1 97 ? -16.517 7.867 8.530 1.00 86.50 97 ALA A CA 1
ATOM 752 C C . ALA A 1 97 ? -16.960 8.901 9.578 1.00 86.50 97 ALA A C 1
ATOM 754 O O . ALA A 1 97 ? -17.144 10.069 9.240 1.00 86.50 97 ALA A O 1
ATOM 755 N N . THR A 1 98 ? -17.045 8.508 10.852 1.00 85.44 98 THR A N 1
ATOM 756 C CA . THR A 1 98 ? -17.350 9.419 11.967 1.00 85.44 98 THR A CA 1
ATOM 757 C C . THR A 1 98 ? -16.297 10.519 12.106 1.00 85.44 98 THR A C 1
ATOM 759 O O . THR A 1 98 ? -16.633 11.694 12.268 1.00 85.44 98 THR A O 1
ATOM 762 N N . VAL A 1 99 ? -15.016 10.163 11.994 1.00 82.69 99 VAL A N 1
ATOM 763 C CA . VAL A 1 99 ? -13.897 11.116 12.006 1.00 82.69 99 VAL A CA 1
ATOM 764 C C . VAL A 1 99 ? -14.004 12.092 10.828 1.00 82.69 99 VAL A C 1
ATOM 766 O O . VAL A 1 99 ? -13.889 13.305 11.013 1.00 82.69 99 VAL A O 1
ATOM 769 N N . ALA A 1 100 ? -14.282 11.592 9.625 1.00 83.88 100 ALA A N 1
ATOM 770 C CA . ALA A 1 100 ? -14.448 12.421 8.437 1.00 83.88 100 ALA A CA 1
ATOM 771 C C . ALA A 1 100 ? -15.646 13.373 8.561 1.00 83.88 100 ALA A C 1
ATOM 773 O O . ALA A 1 100 ? -15.551 14.531 8.160 1.00 83.88 100 ALA A O 1
ATOM 774 N N . GLU A 1 101 ? -16.758 12.917 9.134 1.00 85.00 101 GLU A N 1
ATOM 775 C CA . GLU A 1 101 ? -17.934 13.757 9.355 1.00 85.00 101 GLU A CA 1
ATOM 776 C C . GLU A 1 101 ? -17.675 14.823 10.424 1.00 85.00 101 GLU A C 1
ATOM 778 O O . GLU A 1 101 ? -18.035 15.983 10.238 1.00 85.00 101 GLU A O 1
ATOM 783 N N . THR A 1 102 ? -16.944 14.475 11.484 1.00 79.69 102 THR A N 1
ATOM 784 C CA . THR A 1 102 ? -16.491 15.433 12.505 1.00 79.69 102 THR A CA 1
ATOM 785 C C . THR A 1 102 ? -15.617 16.524 11.888 1.00 79.69 102 THR A C 1
ATOM 787 O O . THR A 1 102 ? -15.832 17.708 12.146 1.00 79.69 102 THR A O 1
ATOM 790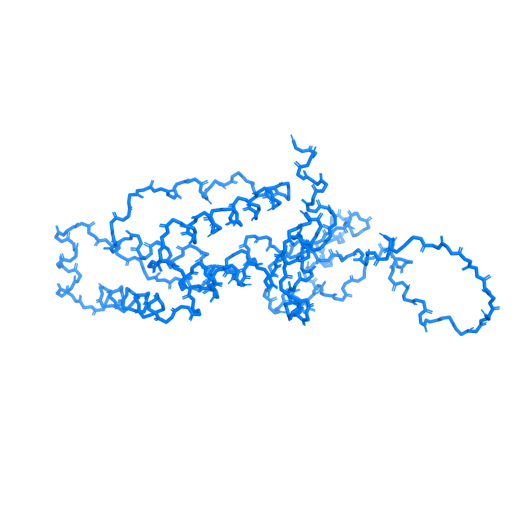 N N . ALA A 1 103 ? -14.688 16.147 11.004 1.00 81.62 103 ALA A N 1
ATOM 791 C CA . ALA A 1 103 ? -13.893 17.102 10.238 1.00 81.62 103 ALA A CA 1
ATOM 792 C C . ALA A 1 103 ? -14.779 17.990 9.344 1.00 81.62 103 ALA A C 1
ATOM 794 O O . ALA A 1 103 ? -14.599 19.200 9.291 1.00 81.62 103 ALA A O 1
ATOM 795 N N . LYS A 1 104 ? -15.783 17.440 8.650 1.00 85.06 104 LYS A N 1
ATOM 796 C CA . LYS A 1 104 ? -16.707 18.265 7.847 1.00 85.06 104 LYS A CA 1
ATOM 797 C C . LYS A 1 104 ? -17.481 19.262 8.701 1.00 85.06 104 LYS A C 1
ATOM 799 O O . LYS A 1 104 ? -17.608 20.422 8.307 1.00 85.06 104 LYS A O 1
ATOM 804 N N . LEU A 1 105 ? -17.984 18.828 9.855 1.00 82.19 105 LEU A N 1
ATOM 805 C CA . LEU A 1 105 ? -18.713 19.687 10.782 1.00 82.19 105 LEU A CA 1
ATOM 806 C C . LEU A 1 105 ? -17.819 20.795 11.340 1.00 82.19 105 LEU A C 1
ATOM 808 O O . LEU A 1 105 ? -18.276 21.932 11.404 1.00 82.19 105 LEU A O 1
ATOM 812 N N . SER A 1 106 ? -16.544 20.520 11.638 1.00 80.12 106 SER A N 1
ATOM 813 C CA . SER A 1 106 ? -15.614 21.550 12.124 1.00 80.12 106 SER A CA 1
ATOM 814 C C . SER A 1 106 ? -15.365 22.682 11.128 1.00 80.12 106 SER A C 1
ATOM 816 O O . SER A 1 106 ? -15.047 23.787 11.542 1.00 80.12 106 SER A O 1
ATOM 818 N N . HIS A 1 107 ? -15.503 22.432 9.822 1.00 80.94 107 HIS A N 1
ATOM 819 C CA . HIS A 1 107 ? -15.361 23.472 8.790 1.00 80.94 107 HIS A CA 1
ATOM 820 C C . HIS A 1 107 ? -16.673 24.184 8.457 1.00 80.94 107 HIS A C 1
ATOM 822 O O . HIS A 1 107 ? -16.654 25.281 7.906 1.00 80.94 107 HIS A O 1
ATOM 828 N N . ARG A 1 108 ? -17.818 23.556 8.742 1.00 83.56 108 ARG A N 1
ATOM 829 C CA . ARG A 1 108 ? -19.144 24.057 8.345 1.00 83.56 108 ARG A CA 1
ATOM 830 C C . ARG A 1 108 ? -19.930 24.700 9.484 1.00 83.56 108 ARG A C 1
ATOM 832 O O . ARG A 1 108 ? -20.862 25.448 9.210 1.00 83.56 108 ARG A O 1
ATOM 839 N N . ASN A 1 109 ? -19.601 24.391 10.735 1.00 84.00 109 ASN A N 1
ATOM 840 C CA . ASN A 1 109 ? -20.375 24.792 11.904 1.00 84.00 109 ASN A CA 1
ATOM 841 C C . ASN A 1 109 ? -19.522 25.652 12.851 1.00 84.00 109 ASN A C 1
ATOM 843 O O . ASN A 1 109 ? -18.549 25.170 13.426 1.00 84.00 109 ASN A O 1
ATOM 847 N N . ILE A 1 110 ? -19.915 26.920 13.011 1.00 81.06 110 ILE A N 1
ATOM 848 C CA . ILE A 1 110 ? -19.183 27.935 13.786 1.00 81.06 110 ILE A CA 1
ATOM 849 C C . ILE A 1 110 ? -19.030 27.523 15.266 1.00 81.06 110 ILE A C 1
ATOM 851 O O . ILE A 1 110 ? -17.889 27.429 15.710 1.00 81.06 110 ILE A O 1
ATOM 855 N N . PRO A 1 111 ? -20.100 27.154 16.005 1.00 82.25 111 PRO A N 1
ATOM 856 C CA . PRO A 1 111 ? -19.973 26.646 17.376 1.00 82.25 111 PRO A CA 1
ATOM 857 C C . PRO A 1 111 ? -19.000 25.470 17.546 1.00 82.25 111 PRO A C 1
ATOM 859 O O . PRO A 1 111 ? -18.298 25.367 18.551 1.00 82.25 111 PRO A O 1
ATOM 862 N N . VAL A 1 112 ? -18.957 24.553 16.574 1.00 75.50 112 VAL A N 1
ATOM 863 C CA . VAL A 1 112 ? -18.041 23.400 16.611 1.00 75.50 112 VAL A CA 1
ATOM 864 C C . VAL A 1 112 ? -16.600 23.846 16.358 1.00 75.50 112 VAL A C 1
ATOM 866 O O . VAL A 1 112 ? -15.688 23.371 17.034 1.00 75.50 112 VAL A O 1
ATOM 869 N N . ALA A 1 113 ? -16.392 24.766 15.414 1.00 75.31 113 ALA A N 1
ATOM 870 C CA . ALA A 1 113 ? -15.084 25.337 15.113 1.00 75.31 113 ALA A CA 1
ATOM 871 C C . ALA A 1 113 ? -14.507 26.111 16.311 1.00 75.31 113 ALA A C 1
ATOM 873 O O . ALA A 1 113 ? -13.350 25.899 16.668 1.00 75.31 113 ALA A O 1
ATOM 874 N N . GLU A 1 114 ? -15.324 26.941 16.966 1.00 78.06 114 GLU A N 1
ATOM 875 C CA . GLU A 1 114 ? -14.942 27.706 18.161 1.00 78.06 114 GLU A CA 1
ATOM 876 C C . GLU A 1 114 ? -14.529 26.772 19.302 1.00 78.06 114 GLU A C 1
ATOM 878 O O . GLU A 1 114 ? -13.443 26.913 19.865 1.00 78.06 114 GLU A O 1
ATOM 883 N N . LYS A 1 115 ? -15.329 25.733 19.566 1.00 79.25 115 LYS A N 1
ATOM 884 C CA . LYS A 1 115 ? -15.027 24.750 20.610 1.00 79.25 115 LYS A CA 1
ATOM 885 C C . LYS A 1 115 ? -13.749 23.959 20.324 1.00 79.25 115 LYS A C 1
ATOM 887 O O . LYS A 1 115 ? -12.987 23.675 21.237 1.00 79.25 115 LYS A O 1
ATOM 892 N N . LEU A 1 116 ? -13.466 23.618 19.066 1.00 72.69 116 LEU A N 1
ATOM 893 C CA . LEU A 1 116 ? -12.197 22.976 18.688 1.00 72.69 116 LEU A CA 1
ATOM 894 C C . LEU A 1 116 ? -11.001 23.928 18.817 1.00 72.69 116 LEU A C 1
ATOM 896 O O . LEU A 1 116 ? -9.910 23.499 19.202 1.00 72.69 116 LEU A O 1
ATOM 900 N N . GLN A 1 117 ? -11.205 25.219 18.551 1.00 74.69 117 GLN A N 1
ATOM 901 C CA . GLN A 1 117 ? -10.184 26.246 18.721 1.00 74.69 117 GLN A CA 1
ATOM 902 C C . GLN A 1 117 ? -9.815 26.460 20.198 1.00 74.69 117 GLN A C 1
ATOM 904 O O . GLN A 1 117 ? -8.632 26.653 20.487 1.00 74.69 117 GLN A O 1
ATOM 909 N N . GLU A 1 118 ? -10.767 26.333 21.134 1.00 78.00 118 GLU A N 1
ATOM 910 C CA . GLU A 1 118 ? -10.498 26.319 22.587 1.00 78.00 118 GLU A CA 1
ATOM 911 C C . GLU A 1 118 ? -9.494 25.218 22.970 1.00 78.00 118 GLU A C 1
ATOM 913 O O . GLU A 1 118 ? -8.579 25.445 23.764 1.00 78.00 118 GLU A O 1
ATOM 918 N N . PHE A 1 119 ? -9.598 24.047 22.333 1.00 71.56 119 PHE A N 1
ATOM 919 C CA . PHE A 1 119 ? -8.663 22.930 22.505 1.00 71.56 119 PHE A CA 1
ATOM 920 C C . PHE A 1 119 ? -7.411 23.017 21.611 1.00 71.56 119 PHE A C 1
ATOM 922 O O . PHE A 1 119 ? -6.607 22.086 21.592 1.00 71.56 119 PHE A O 1
ATOM 929 N N . LYS A 1 120 ? -7.213 24.115 20.863 1.00 69.81 120 LYS A N 1
ATOM 930 C CA . LYS A 1 120 ? -6.128 24.292 19.871 1.00 69.81 120 LYS A CA 1
ATOM 931 C C . LYS A 1 120 ? -6.079 23.179 18.810 1.00 69.81 120 LYS A C 1
ATOM 933 O O . LYS A 1 120 ? -5.020 22.885 18.248 1.00 69.81 120 LYS A O 1
ATOM 938 N N . LEU A 1 121 ? -7.225 22.568 18.519 1.00 68.44 121 LEU A N 1
ATOM 939 C CA . LEU A 1 121 ? -7.375 21.506 17.534 1.00 68.44 121 LEU A CA 1
ATOM 940 C C . LEU A 1 121 ? -7.814 22.100 16.194 1.00 68.44 121 LEU A C 1
ATOM 942 O O . LEU A 1 121 ? -8.815 22.801 16.096 1.00 68.44 121 LEU A O 1
ATOM 946 N N . SER A 1 122 ? -7.069 21.785 15.135 1.00 73.19 122 SER A N 1
ATOM 947 C CA . SER A 1 122 ? -7.459 22.065 13.751 1.00 73.19 122 SER A CA 1
ATOM 948 C C . SER A 1 122 ? -7.428 20.760 12.967 1.00 73.19 122 SER A C 1
ATOM 950 O O . SER A 1 122 ? -6.377 20.118 12.854 1.00 73.19 122 SER A O 1
ATOM 952 N N . ILE A 1 123 ? -8.597 20.349 12.474 1.00 71.44 123 ILE A N 1
ATOM 953 C CA . ILE A 1 123 ? -8.787 19.075 11.781 1.00 71.44 123 ILE A CA 1
ATOM 954 C C . ILE A 1 123 ? -8.797 19.350 10.271 1.00 71.44 123 ILE A C 1
ATOM 956 O O . ILE A 1 123 ? -9.726 19.991 9.775 1.00 71.44 123 ILE A O 1
ATOM 960 N N . PRO A 1 124 ? -7.796 18.893 9.502 1.00 70.88 124 PRO A N 1
ATOM 961 C CA . PRO A 1 124 ? -7.831 19.026 8.053 1.00 70.88 124 PRO A CA 1
ATOM 962 C C . PRO A 1 124 ? -8.880 18.080 7.458 1.00 70.88 124 PRO A C 1
ATOM 964 O O . PRO A 1 124 ? -9.049 16.946 7.917 1.00 70.88 124 PRO A O 1
ATOM 967 N N . LEU A 1 125 ? -9.555 18.532 6.399 1.00 64.81 125 LEU A N 1
ATOM 968 C CA . LEU A 1 125 ? -10.397 17.650 5.596 1.00 64.81 125 LEU A CA 1
ATOM 969 C C . LEU A 1 125 ? -9.526 16.615 4.884 1.00 64.81 125 LEU A C 1
ATOM 971 O O . LEU A 1 125 ? -8.471 16.944 4.335 1.00 64.81 125 LEU A O 1
ATOM 975 N N . GLY A 1 126 ? -9.996 15.369 4.871 1.00 58.50 126 GLY A N 1
ATOM 976 C CA . GLY A 1 126 ? -9.375 14.309 4.091 1.00 58.50 126 GLY A CA 1
ATOM 977 C C . GLY A 1 126 ? -9.370 14.681 2.608 1.00 58.50 126 GLY A C 1
ATOM 978 O O . GLY A 1 126 ? -10.416 14.962 2.026 1.00 58.50 126 GLY A O 1
ATOM 979 N N . VAL A 1 127 ? -8.189 14.678 1.996 1.00 61.09 127 VAL A N 1
ATOM 980 C CA . VAL A 1 127 ? -8.003 14.920 0.564 1.00 61.09 127 VAL A CA 1
ATOM 981 C C . VAL A 1 127 ? -7.683 13.588 -0.096 1.00 61.09 127 VAL A C 1
ATOM 983 O O . VAL A 1 127 ? -6.654 12.983 0.200 1.00 61.09 127 VAL A O 1
ATOM 986 N N . ILE A 1 128 ? -8.551 13.141 -1.005 1.00 56.31 128 ILE A N 1
ATOM 987 C CA . ILE A 1 128 ? -8.445 11.827 -1.666 1.00 56.31 128 ILE A CA 1
ATOM 988 C C . ILE A 1 128 ? -7.115 11.682 -2.427 1.00 56.31 128 ILE A C 1
ATOM 990 O O . ILE A 1 128 ? -6.545 10.597 -2.470 1.00 56.31 128 ILE A O 1
ATOM 994 N N . THR A 1 129 ? -6.591 12.781 -2.977 1.00 52.97 129 THR A N 1
ATOM 995 C CA . THR A 1 129 ? -5.329 12.813 -3.734 1.00 52.97 129 THR A CA 1
ATOM 996 C C . THR A 1 129 ? -4.073 12.908 -2.861 1.00 52.97 129 THR A C 1
ATOM 998 O O . THR A 1 129 ? -2.968 12.839 -3.391 1.00 52.97 129 THR A O 1
ATOM 1001 N N . ARG A 1 130 ? -4.198 13.063 -1.533 1.00 61.19 130 ARG A N 1
ATOM 1002 C CA . ARG A 1 130 ? -3.055 13.181 -0.613 1.00 61.19 130 ARG A CA 1
ATOM 1003 C C . ARG A 1 130 ? -2.970 11.937 0.273 1.00 61.19 130 ARG A C 1
ATOM 1005 O O . ARG A 1 130 ? -3.812 11.728 1.142 1.00 61.19 130 ARG A O 1
ATOM 1012 N N . TRP A 1 131 ? -1.932 11.137 0.042 1.00 64.62 131 TRP A N 1
ATOM 1013 C CA . TRP A 1 131 ? -1.761 9.755 0.514 1.00 64.62 131 TRP A CA 1
ATOM 1014 C C . TRP A 1 131 ? -1.942 9.504 2.022 1.00 64.62 131 TRP A C 1
ATOM 1016 O O . TRP A 1 131 ? -2.417 8.442 2.407 1.00 64.62 131 TRP A O 1
ATOM 1026 N N . ASN A 1 132 ? -1.624 10.474 2.880 1.00 66.88 132 ASN A N 1
ATOM 1027 C CA . ASN A 1 132 ? -1.724 10.351 4.337 1.00 66.88 132 ASN A CA 1
ATOM 1028 C C . ASN A 1 132 ? -2.894 11.143 4.944 1.00 66.88 132 ASN A C 1
ATOM 1030 O O . ASN A 1 132 ? -2.963 11.298 6.161 1.00 66.88 132 ASN A O 1
ATOM 1034 N N . SER A 1 133 ? -3.814 11.667 4.129 1.00 69.69 133 SER A N 1
ATOM 1035 C CA . SER A 1 133 ? -4.858 12.573 4.618 1.00 69.69 133 SER A CA 1
ATOM 1036 C C . SER A 1 133 ? -5.793 11.911 5.632 1.00 69.69 133 SER A C 1
ATOM 1038 O O . SER A 1 133 ? -6.053 12.500 6.674 1.00 69.69 133 SER A O 1
ATOM 1040 N N . GLN A 1 134 ? -6.215 10.663 5.388 1.00 72.94 134 GLN A N 1
ATOM 1041 C CA . GLN A 1 134 ? -7.022 9.884 6.336 1.00 72.94 134 GLN A CA 1
ATOM 1042 C C . GLN A 1 134 ? -6.292 9.696 7.670 1.00 72.94 134 GLN A C 1
ATOM 1044 O O . GLN A 1 134 ? -6.863 9.953 8.727 1.00 72.94 134 GLN A O 1
ATOM 1049 N N . PHE A 1 135 ? -5.012 9.317 7.617 1.00 74.00 135 PHE A N 1
ATOM 1050 C CA . PHE A 1 135 ? -4.176 9.158 8.802 1.00 74.00 135 PHE A CA 1
ATOM 1051 C C . PHE A 1 135 ? -4.025 10.475 9.578 1.00 74.00 135 PHE A C 1
ATOM 1053 O O . PHE A 1 135 ? -4.179 10.486 10.797 1.00 74.00 135 PHE A O 1
ATOM 1060 N N . ILE A 1 136 ? -3.759 11.594 8.893 1.00 71.75 136 ILE A N 1
ATOM 1061 C CA . ILE A 1 136 ? -3.627 12.914 9.526 1.00 71.75 136 ILE A CA 1
ATOM 1062 C C . ILE A 1 136 ? -4.940 13.309 10.204 1.00 71.75 136 ILE A C 1
ATOM 1064 O O . ILE A 1 136 ? -4.919 13.766 11.346 1.00 71.75 136 ILE A O 1
ATOM 1068 N N . THR A 1 137 ? -6.077 13.125 9.529 1.00 72.81 137 THR A N 1
ATOM 1069 C CA . THR A 1 137 ? -7.393 13.453 10.083 1.00 72.81 137 THR A CA 1
ATOM 1070 C C . THR A 1 137 ? -7.696 12.603 11.324 1.00 72.81 137 THR A C 1
ATOM 1072 O O . THR A 1 137 ? -8.093 13.159 12.343 1.00 72.81 137 THR A O 1
ATOM 1075 N N . VAL A 1 138 ? -7.426 11.291 11.295 1.00 75.94 138 VAL A N 1
ATOM 1076 C CA . VAL A 1 138 ? -7.579 10.406 12.468 1.00 75.94 138 VAL A CA 1
ATOM 1077 C C . VAL A 1 138 ? -6.629 10.800 13.597 1.00 75.94 138 VAL A C 1
ATOM 1079 O O . VAL A 1 138 ? -7.066 10.969 14.731 1.00 75.94 138 VAL A O 1
ATOM 1082 N N . SER A 1 139 ? -5.352 11.029 13.296 1.00 72.25 139 SER A N 1
ATOM 1083 C CA . SER A 1 139 ? -4.334 11.378 14.296 1.00 72.25 139 SER A CA 1
ATOM 1084 C C . SER A 1 139 ? -4.643 12.682 15.021 1.00 72.25 139 SER A C 1
ATOM 1086 O O . SER A 1 139 ? -4.355 12.811 16.205 1.00 72.25 139 SER A O 1
ATOM 1088 N N . LYS A 1 140 ? -5.256 13.647 14.323 1.00 73.50 140 LYS A N 1
ATOM 1089 C CA . LYS A 1 140 ? -5.698 14.916 14.911 1.00 73.50 140 LYS A CA 1
ATOM 1090 C C . LYS A 1 140 ? -6.888 14.768 15.852 1.00 73.50 140 LYS A C 1
ATOM 1092 O O . LYS A 1 140 ? -7.026 15.597 16.738 1.00 73.50 140 LYS A O 1
ATOM 1097 N N . ILE A 1 141 ? -7.729 13.752 15.666 1.00 72.50 141 ILE A N 1
ATOM 1098 C CA . ILE A 1 141 ? -8.888 13.499 16.535 1.00 72.50 141 ILE A CA 1
ATOM 1099 C C . ILE A 1 141 ? -8.520 12.591 17.710 1.00 72.50 141 ILE A C 1
ATOM 1101 O O . ILE A 1 141 ? -9.015 12.790 18.812 1.00 72.50 141 ILE A O 1
ATOM 1105 N N . VAL A 1 142 ? -7.652 11.607 17.481 1.00 67.94 142 VAL A N 1
ATOM 1106 C CA . VAL A 1 142 ? -7.297 10.572 18.467 1.00 67.94 142 VAL A CA 1
ATOM 1107 C C . VAL A 1 142 ? -6.081 10.976 19.325 1.00 67.94 142 VAL A C 1
ATOM 1109 O O . VAL A 1 142 ? -5.684 10.228 20.208 1.00 67.94 142 VAL A O 1
ATOM 1112 N N . ASP A 1 143 ? -5.504 12.163 19.094 1.00 63.16 143 ASP A N 1
ATOM 1113 C CA . ASP A 1 143 ? -4.268 12.651 19.737 1.00 63.16 143 ASP A CA 1
ATOM 1114 C C . ASP A 1 143 ? -3.154 11.588 19.734 1.00 63.16 143 ASP A C 1
ATOM 1116 O O . ASP A 1 143 ? -2.483 11.316 20.729 1.00 63.16 143 ASP A O 1
ATOM 1120 N N . ILE A 1 144 ? -2.991 10.926 18.583 1.00 48.81 144 ILE A N 1
ATOM 1121 C CA . ILE A 1 144 ? -1.967 9.894 18.412 1.00 48.81 144 ILE A CA 1
ATOM 1122 C C . ILE A 1 144 ? -0.602 10.592 18.531 1.00 48.81 144 ILE A C 1
ATOM 1124 O O . ILE A 1 144 ? -0.357 11.552 17.785 1.00 48.81 144 ILE A O 1
ATOM 1128 N N . PRO A 1 145 ? 0.298 10.145 19.435 1.00 38.84 145 PRO A N 1
ATOM 1129 C CA . PRO A 1 145 ? 1.626 10.728 19.593 1.00 38.84 145 PRO A CA 1
ATOM 1130 C C . PRO A 1 145 ? 2.317 10.857 18.236 1.00 38.84 145 PRO A C 1
ATOM 1132 O O . PRO A 1 145 ? 2.196 9.964 17.402 1.00 38.84 145 PRO A O 1
ATOM 1135 N N . LYS A 1 146 ? 3.023 11.977 18.016 1.00 44.34 146 LYS A N 1
ATOM 1136 C CA . LYS A 1 146 ? 3.691 12.382 16.760 1.00 44.34 146 LYS A CA 1
ATOM 1137 C C . LYS A 1 146 ? 4.694 11.334 16.228 1.00 44.34 146 LYS A C 1
ATOM 1139 O O . LYS A 1 146 ? 5.899 11.568 16.237 1.00 44.34 146 LYS A O 1
ATOM 1144 N N . ALA A 1 147 ? 4.215 10.201 15.728 1.00 39.06 147 ALA A N 1
ATOM 1145 C CA . ALA A 1 147 ? 5.029 9.089 15.244 1.00 39.06 147 ALA A CA 1
ATOM 1146 C C . ALA A 1 147 ? 5.217 9.089 13.718 1.00 39.06 147 ALA A C 1
ATOM 1148 O O . ALA A 1 147 ? 5.807 8.166 13.172 1.00 39.06 147 ALA A O 1
ATOM 1149 N N . THR A 1 148 ? 4.767 10.119 12.996 1.00 42.06 148 THR A N 1
ATOM 1150 C CA . THR A 1 148 ? 4.766 10.099 11.517 1.00 42.06 148 THR A CA 1
ATOM 1151 C C . THR A 1 148 ? 5.612 11.164 10.843 1.00 42.06 148 THR A C 1
ATOM 1153 O O . THR A 1 148 ? 5.475 11.405 9.646 1.00 42.06 148 THR A O 1
ATOM 1156 N N . THR A 1 149 ? 6.549 11.771 11.567 1.00 38.69 149 THR A N 1
ATOM 1157 C CA . THR A 1 149 ? 7.546 12.669 10.960 1.00 38.69 149 THR A CA 1
ATOM 1158 C C . THR A 1 149 ? 8.562 11.905 10.093 1.00 38.69 149 THR A C 1
ATOM 1160 O O . THR A 1 149 ? 9.309 12.520 9.342 1.00 38.69 149 THR A O 1
ATOM 1163 N N . ARG A 1 150 ? 8.592 10.564 10.159 1.00 37.16 150 ARG A N 1
ATOM 1164 C CA . ARG A 1 150 ? 9.598 9.731 9.477 1.00 37.16 150 ARG A CA 1
ATOM 1165 C C . ARG A 1 150 ? 9.283 9.372 8.022 1.00 37.16 150 ARG A C 1
ATOM 1167 O O . ARG A 1 150 ? 10.203 9.031 7.294 1.00 37.16 150 ARG A O 1
ATOM 1174 N N . THR A 1 151 ? 8.036 9.498 7.571 1.00 37.47 151 THR A N 1
ATOM 1175 C CA . THR A 1 151 ? 7.632 9.086 6.211 1.00 37.47 151 THR A CA 1
ATOM 1176 C C . THR A 1 151 ? 7.432 10.258 5.239 1.00 37.47 151 THR A C 1
ATOM 1178 O O . THR A 1 151 ? 6.992 10.063 4.112 1.00 37.47 151 THR A O 1
ATOM 1181 N N . GLN A 1 152 ? 7.783 11.485 5.651 1.00 41.78 152 GLN A N 1
ATOM 1182 C CA . GLN A 1 152 ? 7.737 12.707 4.825 1.00 41.78 152 GLN A CA 1
ATOM 1183 C C . GLN A 1 152 ? 9.134 13.230 4.462 1.00 41.78 152 GLN A C 1
ATOM 1185 O O . GLN A 1 152 ? 9.319 14.420 4.223 1.00 41.78 152 GLN A O 1
ATOM 1190 N N . SER A 1 153 ? 10.137 12.354 4.458 1.00 46.50 153 SER A N 1
ATOM 1191 C CA . S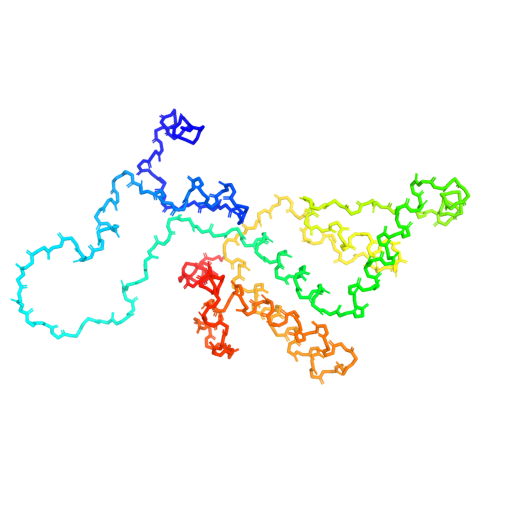ER A 1 153 ? 11.456 12.700 3.943 1.00 46.50 153 SER A CA 1
ATOM 1192 C C . SER A 1 153 ? 11.333 13.057 2.457 1.00 46.50 153 SER A C 1
ATOM 1194 O O . SER A 1 153 ? 11.009 12.200 1.642 1.00 46.50 153 SER A O 1
ATOM 1196 N N . GLU A 1 154 ? 11.637 14.306 2.089 1.00 48.44 154 GLU A N 1
ATOM 1197 C CA . GLU A 1 154 ? 11.853 14.731 0.691 1.00 48.44 154 GLU A CA 1
ATOM 1198 C C . GLU A 1 154 ? 13.018 13.970 0.024 1.00 48.44 154 GLU A C 1
ATOM 1200 O O . GLU A 1 154 ? 13.252 14.088 -1.177 1.00 48.44 154 GLU A O 1
ATOM 1205 N N . LYS A 1 155 ? 13.756 13.166 0.799 1.00 50.88 155 LYS A N 1
ATOM 1206 C CA . LYS A 1 155 ? 14.875 12.355 0.345 1.00 50.88 155 LYS A CA 1
ATOM 1207 C C . LYS A 1 155 ? 14.405 10.916 0.142 1.00 50.88 155 LYS A C 1
ATOM 1209 O O . LYS A 1 155 ? 14.448 10.115 1.068 1.00 50.88 155 LYS A O 1
ATOM 1214 N N . CYS A 1 156 ? 13.974 10.675 -1.093 1.00 51.34 156 CYS A N 1
ATOM 1215 C CA . CYS A 1 156 ? 14.039 9.427 -1.852 1.00 51.34 156 CYS A CA 1
ATOM 1216 C C . CYS A 1 156 ? 13.292 8.190 -1.314 1.00 51.34 156 CYS A C 1
ATOM 1218 O O . CYS A 1 156 ? 13.633 7.617 -0.285 1.00 51.34 156 CYS A O 1
ATOM 1220 N N . VAL A 1 157 ? 12.325 7.710 -2.098 1.00 56.47 157 VAL A N 1
ATOM 1221 C CA . VAL A 1 157 ? 11.853 6.323 -2.028 1.00 56.47 157 VAL A CA 1
ATOM 1222 C C . VAL A 1 157 ? 12.690 5.538 -3.027 1.00 56.47 157 VAL A C 1
ATOM 1224 O O . VAL A 1 157 ? 12.552 5.743 -4.232 1.00 56.47 157 VAL A O 1
ATOM 1227 N N . PHE A 1 158 ? 13.579 4.686 -2.528 1.00 74.12 158 PHE A N 1
ATOM 1228 C CA . PHE A 1 158 ? 14.376 3.797 -3.363 1.00 74.12 158 PHE A CA 1
ATOM 1229 C C . PHE A 1 158 ? 13.618 2.497 -3.621 1.00 74.12 158 PHE A C 1
ATOM 1231 O O . PHE A 1 158 ? 12.877 2.012 -2.765 1.00 74.12 158 PHE A O 1
ATOM 1238 N N . ILE A 1 159 ? 13.814 1.928 -4.807 1.00 80.12 159 ILE A N 1
ATOM 1239 C CA . ILE A 1 159 ? 13.276 0.612 -5.163 1.00 80.12 159 ILE A CA 1
ATOM 1240 C C . ILE A 1 159 ? 13.777 -0.487 -4.205 1.00 80.12 159 ILE A C 1
ATOM 1242 O O . ILE A 1 159 ? 13.020 -1.392 -3.864 1.00 80.12 159 ILE A O 1
ATOM 1246 N N . SER A 1 160 ? 14.979 -0.313 -3.651 1.00 84.12 160 SER A N 1
ATOM 1247 C CA . SER A 1 160 ? 15.583 -1.151 -2.610 1.00 84.12 160 SER A CA 1
ATOM 1248 C C . SER A 1 160 ? 14.779 -1.211 -1.310 1.00 84.12 160 SER A C 1
ATOM 1250 O O . SER A 1 160 ? 14.878 -2.192 -0.577 1.00 84.12 160 SER A O 1
ATOM 1252 N N . LEU A 1 161 ? 13.951 -0.202 -1.016 1.00 83.25 161 LEU A N 1
ATOM 1253 C CA . LEU A 1 161 ? 13.127 -0.169 0.192 1.00 83.25 161 LEU A CA 1
ATOM 1254 C C . LEU A 1 161 ? 11.820 -0.948 0.040 1.00 83.25 161 LEU A C 1
ATOM 1256 O O . LEU A 1 161 ? 11.148 -1.182 1.043 1.00 83.25 161 LEU A O 1
ATOM 1260 N N . VAL A 1 162 ? 11.444 -1.352 -1.177 1.00 86.06 162 VAL A N 1
ATOM 1261 C CA . VAL A 1 162 ? 10.170 -2.040 -1.432 1.00 86.06 162 VAL A CA 1
ATOM 1262 C C . VAL A 1 162 ? 10.107 -3.353 -0.655 1.00 86.06 162 VAL A C 1
ATOM 1264 O O . VAL A 1 162 ? 9.227 -3.526 0.188 1.00 86.06 162 VAL A O 1
ATOM 1267 N N . THR A 1 163 ? 11.070 -4.246 -0.879 1.00 87.62 163 THR A N 1
ATOM 1268 C CA . THR A 1 163 ? 11.137 -5.558 -0.222 1.00 87.62 163 THR A CA 1
ATOM 1269 C C . THR A 1 163 ? 11.219 -5.469 1.303 1.00 87.62 163 THR A C 1
ATOM 1271 O O . THR A 1 163 ? 10.340 -6.038 1.954 1.00 87.62 163 THR A O 1
ATOM 1274 N N . PRO A 1 164 ? 12.179 -4.744 1.920 1.00 88.69 164 PRO A N 1
ATOM 1275 C CA . PRO A 1 164 ? 12.259 -4.674 3.376 1.00 88.69 164 PRO A CA 1
ATOM 1276 C C . PRO A 1 164 ? 11.004 -4.049 3.997 1.00 88.69 164 PRO A C 1
ATOM 1278 O O . PRO A 1 164 ? 10.538 -4.558 5.012 1.00 88.69 164 PRO A O 1
ATOM 1281 N N . SER A 1 165 ? 10.390 -3.038 3.365 1.00 88.06 165 SER A N 1
ATOM 1282 C CA . SER A 1 165 ? 9.151 -2.436 3.887 1.00 88.06 165 SER A CA 1
ATOM 1283 C C . SER A 1 165 ? 7.978 -3.418 3.873 1.00 88.06 165 SER A C 1
ATOM 1285 O O . SER A 1 165 ? 7.220 -3.492 4.836 1.00 88.06 165 SER A O 1
ATOM 1287 N N . ILE A 1 166 ? 7.798 -4.174 2.783 1.00 91.38 166 ILE A N 1
ATOM 1288 C CA . ILE A 1 166 ? 6.706 -5.154 2.688 1.00 91.38 166 ILE A CA 1
ATOM 1289 C C . ILE A 1 166 ? 6.921 -6.317 3.656 1.00 91.38 166 ILE A C 1
ATOM 1291 O O . ILE A 1 166 ? 5.963 -6.773 4.279 1.00 91.38 166 ILE A O 1
ATOM 1295 N N . VAL A 1 167 ? 8.165 -6.769 3.823 1.00 91.50 167 VAL A N 1
ATOM 1296 C CA . VAL A 1 167 ? 8.513 -7.820 4.787 1.00 91.50 167 VAL A CA 1
ATOM 1297 C C . VAL A 1 167 ? 8.273 -7.360 6.225 1.00 91.50 167 VAL A C 1
ATOM 1299 O O . VAL A 1 167 ? 7.697 -8.116 7.006 1.00 91.50 167 VAL A O 1
ATOM 1302 N N . GLU A 1 168 ? 8.662 -6.132 6.574 1.00 91.50 168 GLU A N 1
ATOM 1303 C CA . GLU A 1 168 ? 8.404 -5.542 7.894 1.00 91.50 168 GLU A CA 1
ATOM 1304 C C . GLU A 1 168 ? 6.898 -5.478 8.179 1.00 91.50 168 GLU A C 1
ATOM 1306 O O . GLU A 1 168 ? 6.440 -6.034 9.175 1.00 91.50 168 GLU A O 1
ATOM 1311 N N . ILE A 1 169 ? 6.105 -4.932 7.248 1.00 90.88 169 ILE A N 1
ATOM 1312 C CA . ILE A 1 169 ? 4.639 -4.877 7.372 1.00 90.88 169 ILE A CA 1
ATOM 1313 C C . ILE A 1 169 ? 4.037 -6.279 7.527 1.00 90.88 169 ILE A C 1
ATOM 1315 O O . ILE A 1 169 ? 3.137 -6.476 8.345 1.00 90.88 169 ILE A O 1
ATOM 1319 N N . TYR A 1 170 ? 4.513 -7.258 6.751 1.00 92.75 170 TYR A N 1
ATOM 1320 C CA . TYR A 1 170 ? 4.047 -8.640 6.842 1.00 92.75 170 TYR A CA 1
ATOM 1321 C C . TYR A 1 170 ? 4.263 -9.198 8.255 1.00 92.75 170 TYR A C 1
ATOM 1323 O O . TYR A 1 170 ? 3.334 -9.743 8.853 1.00 92.75 170 TYR A O 1
ATOM 1331 N N . TYR A 1 171 ? 5.470 -9.055 8.810 1.00 92.75 171 TYR A N 1
ATOM 1332 C CA . TYR A 1 171 ? 5.774 -9.564 10.148 1.00 92.75 171 TYR A CA 1
ATOM 1333 C C . TYR A 1 171 ? 5.053 -8.796 11.254 1.00 92.75 171 TYR A C 1
ATOM 1335 O O . TYR A 1 171 ? 4.587 -9.422 12.205 1.00 92.75 171 TYR A O 1
ATOM 1343 N N . ASP A 1 172 ? 4.909 -7.478 11.131 1.00 91.81 172 ASP A N 1
ATOM 1344 C CA . ASP A 1 172 ? 4.162 -6.666 12.092 1.00 91.81 172 ASP A CA 1
ATOM 1345 C C . ASP A 1 172 ? 2.702 -7.108 12.172 1.00 91.81 172 ASP A C 1
ATOM 1347 O O . ASP A 1 172 ? 2.182 -7.341 13.264 1.00 91.81 172 ASP A O 1
ATOM 1351 N N . LEU A 1 173 ? 2.050 -7.315 11.023 1.00 91.81 173 LEU A N 1
ATOM 1352 C CA . LEU A 1 173 ? 0.687 -7.840 10.983 1.00 91.81 173 LEU A CA 1
ATOM 1353 C C . LEU A 1 173 ? 0.609 -9.256 11.569 1.00 91.81 173 LEU A C 1
ATOM 1355 O O . LEU A 1 173 ? -0.350 -9.577 12.273 1.00 91.81 173 LEU A O 1
ATOM 1359 N N . GLU A 1 174 ? 1.602 -10.110 11.299 1.00 92.44 174 GLU A N 1
ATOM 1360 C CA . GLU A 1 174 ? 1.645 -11.475 11.835 1.00 92.44 174 GLU A CA 1
ATOM 1361 C C . GLU A 1 174 ? 1.773 -11.475 13.363 1.00 92.44 174 GLU A C 1
ATOM 1363 O O . GLU A 1 174 ? 1.090 -12.231 14.059 1.00 92.44 174 GLU A O 1
ATOM 1368 N N . ASN A 1 175 ? 2.633 -10.610 13.894 1.00 92.19 175 ASN A N 1
ATOM 1369 C CA . ASN A 1 175 ? 2.847 -10.447 15.325 1.00 92.19 175 ASN A CA 1
ATOM 1370 C C . ASN A 1 175 ? 1.610 -9.860 16.008 1.00 92.19 175 ASN A C 1
ATOM 1372 O O . ASN A 1 175 ? 1.183 -10.374 17.041 1.00 92.19 175 ASN A O 1
ATOM 1376 N N . GLU A 1 176 ? 0.985 -8.851 15.409 1.00 91.50 176 GLU A N 1
ATOM 1377 C CA . GLU A 1 176 ? -0.240 -8.237 15.919 1.00 91.50 176 GLU A CA 1
ATOM 1378 C C . GLU A 1 176 ? -1.388 -9.261 15.995 1.00 91.50 176 GLU A C 1
ATOM 1380 O O . GLU A 1 176 ? -2.067 -9.352 17.019 1.00 91.50 176 GLU A O 1
ATOM 1385 N N . LEU A 1 177 ? -1.541 -10.122 14.976 1.00 90.44 177 LEU A N 1
ATOM 1386 C CA . LEU A 1 177 ? -2.507 -11.230 14.991 1.00 90.44 177 LEU A CA 1
ATOM 1387 C C . LEU A 1 177 ? -2.258 -12.236 16.121 1.00 90.44 177 LEU A C 1
ATOM 1389 O O . LEU A 1 177 ? -3.216 -12.768 16.688 1.00 90.44 177 LEU A O 1
ATOM 1393 N N . LYS A 1 178 ? -0.989 -12.512 16.443 1.00 90.50 178 LYS A N 1
ATOM 1394 C CA . LYS A 1 178 ? -0.609 -13.419 17.537 1.00 90.50 178 LYS A CA 1
ATOM 1395 C C . LYS A 1 178 ? -0.883 -12.798 18.908 1.00 90.50 178 LYS A C 1
ATOM 1397 O O . LYS A 1 178 ? -1.285 -13.512 19.827 1.00 90.50 178 LYS A O 1
ATOM 1402 N N . LEU A 1 179 ? -0.654 -11.493 19.053 1.00 88.19 179 LEU A N 1
ATOM 1403 C CA . LEU A 1 179 ? -0.688 -10.797 20.340 1.00 88.19 179 LEU A CA 1
ATOM 1404 C C . LEU A 1 179 ? -2.083 -10.281 20.714 1.00 88.19 179 LEU A C 1
ATOM 1406 O O . LEU A 1 179 ? -2.454 -10.323 21.890 1.00 88.19 179 LEU A O 1
ATOM 1410 N N . TYR A 1 180 ? -2.881 -9.831 19.743 1.00 86.38 180 TYR A N 1
ATOM 1411 C CA . TYR A 1 180 ? -4.093 -9.061 20.015 1.00 86.38 180 TYR A CA 1
ATOM 1412 C C . TYR A 1 180 ? -5.303 -9.543 19.205 1.00 86.38 180 TYR A C 1
ATOM 1414 O O . TYR A 1 180 ? -5.455 -9.316 18.009 1.00 86.38 180 TYR A O 1
ATOM 1422 N N . LYS A 1 181 ? -6.261 -10.165 19.902 1.00 82.25 181 LYS A N 1
ATOM 1423 C CA . LYS A 1 181 ? -7.491 -10.689 19.275 1.00 82.25 181 LYS A CA 1
ATOM 1424 C C . LYS A 1 181 ? -8.443 -9.598 18.778 1.00 82.25 181 LYS A C 1
ATOM 1426 O O . LYS A 1 181 ? -9.236 -9.823 17.869 1.00 82.25 181 LYS A O 1
ATOM 1431 N N . TYR A 1 182 ? -8.409 -8.421 19.397 1.00 83.25 182 TYR A N 1
ATOM 1432 C CA . TYR A 1 182 ? -9.318 -7.324 19.059 1.00 83.25 182 TYR A CA 1
ATOM 1433 C C . TYR A 1 182 ? -8.940 -6.631 17.742 1.00 83.25 182 TYR A C 1
ATOM 1435 O O . TYR A 1 182 ? -9.811 -6.055 17.092 1.00 83.25 182 TYR A O 1
ATOM 1443 N N . THR A 1 183 ? -7.678 -6.726 17.311 1.00 85.75 183 THR A N 1
ATOM 1444 C CA . THR A 1 183 ? -7.212 -6.223 16.012 1.00 85.75 183 THR A CA 1
ATOM 1445 C C . THR A 1 183 ? -7.293 -7.276 14.908 1.00 85.75 183 THR A C 1
ATOM 1447 O O . THR A 1 183 ? -7.083 -6.950 13.744 1.00 85.75 183 THR A O 1
ATOM 1450 N N . SER A 1 184 ? -7.706 -8.517 15.195 1.00 88.62 184 SER A N 1
ATOM 1451 C CA . SER A 1 184 ? -7.677 -9.586 14.188 1.00 88.62 184 SER A CA 1
ATOM 1452 C C . SER A 1 184 ? -8.477 -9.274 12.925 1.00 88.62 184 SER A C 1
ATOM 1454 O O . SER A 1 184 ? -8.022 -9.567 11.825 1.00 88.62 184 SER A O 1
ATOM 1456 N N . SER A 1 185 ? -9.633 -8.615 13.048 1.00 89.12 185 SER A N 1
ATOM 1457 C CA . SER A 1 185 ? -10.426 -8.235 11.872 1.00 89.12 185 SER A CA 1
ATOM 1458 C C . SER A 1 185 ? -9.717 -7.216 10.976 1.00 89.12 185 SER A C 1
ATOM 1460 O O . SER A 1 185 ? -9.827 -7.327 9.758 1.00 89.12 185 SER A O 1
ATOM 1462 N N . ILE A 1 186 ? -9.021 -6.225 11.548 1.00 89.44 186 ILE A N 1
ATOM 1463 C CA . ILE A 1 186 ? -8.294 -5.215 10.764 1.00 89.44 186 ILE A CA 1
ATOM 1464 C C . ILE A 1 186 ? -6.987 -5.797 10.220 1.00 89.44 186 ILE A C 1
ATOM 1466 O O . ILE A 1 186 ? -6.667 -5.575 9.058 1.00 89.44 186 ILE A O 1
ATOM 1470 N N . CYS A 1 187 ? -6.277 -6.604 11.009 1.00 91.75 187 CYS A N 1
ATOM 1471 C CA . CYS A 1 187 ? -5.045 -7.250 10.577 1.00 91.75 187 CYS A CA 1
ATOM 1472 C C . CYS A 1 187 ? -5.293 -8.244 9.443 1.00 91.75 187 CYS A C 1
ATOM 1474 O O . CYS A 1 187 ? -4.544 -8.223 8.478 1.00 91.75 187 CYS A O 1
ATOM 1476 N N . ASN A 1 188 ? -6.360 -9.049 9.499 1.00 92.25 188 ASN A N 1
ATOM 1477 C CA . ASN A 1 188 ? -6.717 -9.965 8.410 1.00 92.25 188 ASN A CA 1
ATOM 1478 C C . ASN A 1 188 ? -7.072 -9.214 7.119 1.00 92.25 188 ASN A C 1
ATOM 1480 O O . ASN A 1 188 ? -6.628 -9.609 6.044 1.00 92.25 188 ASN A O 1
ATOM 1484 N N . ALA A 1 189 ? -7.826 -8.116 7.226 1.00 92.56 189 ALA A N 1
ATOM 1485 C CA . ALA A 1 189 ? -8.165 -7.277 6.078 1.00 92.56 189 ALA A CA 1
ATOM 1486 C C . ALA A 1 189 ? -6.921 -6.613 5.458 1.00 92.56 189 ALA A C 1
ATOM 1488 O O . ALA A 1 189 ? -6.743 -6.614 4.242 1.00 92.56 189 ALA A O 1
ATOM 1489 N N . LEU A 1 190 ? -6.014 -6.092 6.291 1.00 92.44 190 LEU A N 1
ATOM 1490 C CA . LEU A 1 190 ? -4.739 -5.538 5.830 1.00 92.44 190 LEU A CA 1
ATOM 1491 C C . LEU A 1 190 ? -3.841 -6.617 5.218 1.00 92.44 190 LEU A C 1
ATOM 1493 O O . LEU A 1 190 ? -3.283 -6.390 4.150 1.00 92.44 190 LEU A O 1
ATOM 1497 N N . PHE A 1 191 ? -3.746 -7.796 5.836 1.00 93.62 191 PHE A N 1
ATOM 1498 C CA . PHE A 1 191 ? -2.986 -8.927 5.302 1.00 93.62 191 PHE A CA 1
ATOM 1499 C C . PHE A 1 191 ? -3.460 -9.318 3.914 1.00 93.62 191 PHE A C 1
ATOM 1501 O O . PHE A 1 191 ? -2.647 -9.455 3.003 1.00 93.62 191 PHE A O 1
ATOM 1508 N N . LYS A 1 192 ? -4.775 -9.489 3.763 1.00 94.12 192 LYS A N 1
ATOM 1509 C CA . LYS A 1 192 ? -5.399 -9.828 2.490 1.00 94.12 192 LYS A CA 1
ATOM 1510 C C . LYS A 1 192 ? -5.072 -8.772 1.438 1.00 94.12 192 LYS A C 1
ATOM 1512 O O . LYS A 1 192 ? -4.520 -9.111 0.401 1.00 94.12 192 LYS A O 1
ATOM 1517 N N . SER A 1 193 ? -5.304 -7.499 1.745 1.00 93.31 193 SER A N 1
ATOM 1518 C CA . SER A 1 193 ? -5.058 -6.394 0.813 1.00 93.31 193 SER A CA 1
ATOM 1519 C C . SER A 1 193 ? -3.574 -6.227 0.430 1.00 93.31 193 SER A C 1
ATOM 1521 O O . SER A 1 193 ? -3.244 -5.923 -0.718 1.00 93.31 193 SER A O 1
ATOM 1523 N N . VAL A 1 194 ? -2.643 -6.466 1.365 1.00 93.31 194 VAL A N 1
ATOM 1524 C CA . VAL A 1 194 ? -1.198 -6.490 1.075 1.00 93.31 194 VAL A CA 1
ATOM 1525 C C . VAL A 1 194 ? -0.856 -7.671 0.165 1.00 93.31 194 VAL A C 1
ATOM 1527 O O . VAL A 1 194 ? -0.199 -7.476 -0.855 1.00 93.31 194 VAL A O 1
ATOM 1530 N N . LYS A 1 195 ? -1.341 -8.879 0.474 1.00 94.38 195 LYS A N 1
ATOM 1531 C CA . LYS A 1 195 ? -1.129 -10.082 -0.346 1.00 94.38 195 LYS A CA 1
ATOM 1532 C C . LYS A 1 195 ? -1.742 -9.965 -1.748 1.00 94.38 195 LYS A C 1
ATOM 1534 O O . LYS A 1 195 ? -1.144 -10.433 -2.706 1.00 94.38 195 LYS A O 1
ATOM 1539 N N . GLU A 1 196 ? -2.883 -9.296 -1.894 1.00 92.38 196 GLU A N 1
ATOM 1540 C CA . GLU A 1 196 ? -3.533 -9.030 -3.189 1.00 92.38 196 GLU A CA 1
ATOM 1541 C C . GLU A 1 196 ? -2.686 -8.173 -4.137 1.00 92.38 196 GLU A C 1
ATOM 1543 O O . GLU A 1 196 ? -2.876 -8.231 -5.352 1.00 92.38 196 GLU A O 1
ATOM 1548 N N . ARG A 1 197 ? -1.782 -7.344 -3.603 1.00 90.94 197 ARG A N 1
ATOM 1549 C CA . ARG A 1 197 ? -1.019 -6.350 -4.379 1.00 90.94 197 ARG A CA 1
ATOM 1550 C C . ARG A 1 197 ? 0.483 -6.620 -4.427 1.00 90.94 197 ARG A C 1
ATOM 1552 O O . ARG A 1 197 ? 1.144 -6.196 -5.368 1.00 90.94 197 ARG A O 1
ATOM 1559 N N . PHE A 1 198 ? 1.011 -7.304 -3.418 1.00 92.62 198 PHE A N 1
ATOM 1560 C CA . PHE A 1 198 ? 2.424 -7.666 -3.281 1.00 92.62 198 PHE A CA 1
ATOM 1561 C C . PHE A 1 198 ? 2.628 -9.186 -3.246 1.00 92.62 198 PHE A C 1
ATOM 1563 O O . PHE A 1 198 ? 3.694 -9.659 -2.866 1.00 92.62 198 PHE A O 1
ATOM 1570 N N . GLY A 1 199 ? 1.613 -9.964 -3.629 1.00 91.50 199 GLY A N 1
ATOM 1571 C CA . GLY A 1 199 ? 1.644 -11.423 -3.584 1.00 91.50 199 GLY A CA 1
ATOM 1572 C C . GLY A 1 199 ? 2.785 -12.028 -4.394 1.00 91.50 199 GLY A C 1
ATOM 1573 O O . GLY A 1 199 ? 3.473 -12.902 -3.880 1.00 91.50 199 GLY A O 1
ATOM 1574 N N . GLY A 1 200 ? 3.060 -11.506 -5.594 1.00 89.69 200 GLY A N 1
ATOM 1575 C CA . GLY A 1 200 ? 4.216 -11.925 -6.394 1.00 89.69 200 GLY A CA 1
ATOM 1576 C C . GLY A 1 200 ? 5.554 -11.733 -5.669 1.00 89.69 200 GLY A C 1
ATOM 1577 O O . GLY A 1 200 ? 6.355 -12.659 -5.598 1.00 89.69 200 GLY A O 1
ATOM 1578 N N . LEU A 1 201 ? 5.754 -10.574 -5.029 1.00 92.31 201 LEU A N 1
ATOM 1579 C CA . LEU A 1 201 ? 6.950 -10.301 -4.221 1.00 92.31 201 LEU A CA 1
ATOM 1580 C C . LEU A 1 201 ? 7.069 -11.266 -3.035 1.00 92.31 201 LEU A C 1
ATOM 1582 O O . LEU A 1 201 ? 8.150 -11.755 -2.725 1.00 92.31 201 LEU A O 1
ATOM 1586 N N . LEU A 1 202 ? 5.951 -11.533 -2.360 1.00 93.94 202 LEU A N 1
ATOM 1587 C CA . LEU A 1 202 ? 5.897 -12.444 -1.221 1.00 93.94 202 LEU A CA 1
ATOM 1588 C C . LEU A 1 202 ? 6.192 -13.892 -1.635 1.00 93.94 202 LEU A C 1
ATOM 1590 O O . LEU A 1 202 ? 6.892 -14.583 -0.900 1.00 93.94 202 LEU A O 1
ATOM 1594 N N . LEU A 1 203 ? 5.727 -14.335 -2.808 1.00 92.94 203 LEU A N 1
ATOM 1595 C CA . LEU A 1 203 ? 6.079 -15.647 -3.356 1.00 92.94 203 LEU A CA 1
ATOM 1596 C C . LEU A 1 203 ? 7.581 -15.763 -3.638 1.00 92.94 203 LEU A C 1
ATOM 1598 O O . LEU A 1 203 ? 8.177 -16.766 -3.257 1.00 92.94 203 LEU A O 1
ATOM 1602 N N . ASN A 1 204 ? 8.204 -14.724 -4.209 1.00 89.94 204 ASN A N 1
ATOM 1603 C CA . ASN A 1 204 ? 9.658 -14.686 -4.436 1.00 89.94 204 ASN A CA 1
ATOM 1604 C C . ASN A 1 204 ? 10.470 -14.776 -3.131 1.00 89.94 204 ASN A C 1
ATOM 1606 O O . ASN A 1 204 ? 11.634 -15.164 -3.144 1.00 89.94 204 ASN A O 1
ATOM 1610 N N . LEU A 1 205 ? 9.860 -14.410 -2.002 1.00 90.94 205 LEU A N 1
ATOM 1611 C CA . LEU A 1 205 ? 10.427 -14.500 -0.654 1.00 90.94 205 LEU A CA 1
ATOM 1612 C C . LEU A 1 205 ? 9.998 -15.768 0.102 1.00 90.94 205 LEU A C 1
ATOM 1614 O O . LEU A 1 205 ? 10.176 -15.840 1.321 1.00 90.94 205 LEU A O 1
ATOM 1618 N N . GLU A 1 206 ? 9.366 -16.721 -0.586 1.00 93.25 206 GLU A N 1
ATOM 1619 C CA . GLU A 1 206 ? 8.839 -17.967 -0.017 1.00 93.25 206 GLU A CA 1
ATOM 1620 C C . GLU A 1 206 ? 7.839 -17.736 1.136 1.00 93.25 206 GLU A C 1
ATOM 1622 O O . GLU A 1 206 ? 7.719 -18.531 2.074 1.00 93.25 206 GLU A O 1
ATOM 1627 N N . LYS A 1 207 ? 7.100 -16.620 1.102 1.00 92.62 207 LYS A N 1
ATOM 1628 C CA . LYS A 1 207 ? 6.048 -16.320 2.080 1.00 92.62 207 LYS A CA 1
ATOM 1629 C C . LYS A 1 207 ? 4.721 -16.958 1.675 1.00 92.62 207 LYS A C 1
ATOM 1631 O O . LYS A 1 207 ? 4.385 -16.986 0.492 1.00 92.62 207 LYS A O 1
ATOM 1636 N N . PRO A 1 208 ? 3.925 -17.445 2.646 1.00 90.88 208 PRO A N 1
ATOM 1637 C CA . PRO A 1 208 ? 2.658 -18.088 2.344 1.00 90.88 208 PRO A CA 1
ATOM 1638 C C . PRO A 1 208 ? 1.638 -17.059 1.846 1.00 90.88 208 PRO A C 1
ATOM 1640 O O . PRO A 1 208 ? 1.321 -16.073 2.522 1.00 90.88 208 PRO A O 1
ATOM 1643 N N . VAL A 1 209 ? 1.082 -17.326 0.667 1.00 91.44 209 VAL A N 1
ATOM 1644 C CA . VAL A 1 209 ? 0.027 -16.521 0.054 1.00 91.44 209 VAL A CA 1
ATOM 1645 C C . VAL A 1 209 ? -1.111 -17.433 -0.379 1.00 91.44 209 VAL A C 1
ATOM 1647 O O . VAL A 1 209 ? -0.881 -18.521 -0.898 1.00 91.44 209 VAL A O 1
ATOM 1650 N N . ASP A 1 210 ? -2.341 -16.995 -0.131 1.00 92.31 210 ASP A N 1
ATOM 1651 C CA . ASP A 1 210 ? -3.538 -17.776 -0.409 1.00 92.31 210 ASP A CA 1
ATOM 1652 C C . ASP A 1 210 ? -3.761 -17.935 -1.926 1.00 92.31 210 ASP A C 1
ATOM 1654 O O . ASP A 1 210 ? -3.729 -16.950 -2.664 1.00 92.31 210 ASP A O 1
ATOM 1658 N N . ASP A 1 211 ? -4.020 -19.159 -2.401 1.00 90.50 211 ASP A N 1
ATOM 1659 C CA . ASP A 1 211 ? -4.065 -19.466 -3.843 1.00 90.50 211 ASP A CA 1
ATOM 1660 C C . ASP A 1 211 ? -5.099 -18.642 -4.617 1.00 90.50 211 ASP A C 1
ATOM 1662 O O . ASP A 1 211 ? -4.833 -18.200 -5.732 1.00 90.50 211 ASP A O 1
ATOM 1666 N N . TYR A 1 212 ? -6.253 -18.357 -4.008 1.00 91.19 212 TYR A N 1
ATOM 1667 C CA . TYR A 1 212 ? -7.305 -17.562 -4.648 1.00 91.19 212 TYR A CA 1
ATOM 1668 C C . TYR A 1 212 ? -6.866 -16.121 -4.963 1.00 91.19 212 TYR A C 1
ATOM 1670 O O . TYR A 1 212 ? -7.469 -15.468 -5.815 1.00 91.19 212 TYR A O 1
ATOM 1678 N N . LEU A 1 213 ? -5.820 -15.618 -4.296 1.00 89.12 213 LEU A N 1
ATOM 1679 C CA . LEU A 1 213 ? -5.272 -14.285 -4.534 1.00 89.12 213 LEU A CA 1
ATOM 1680 C C . LEU A 1 213 ? -4.423 -14.225 -5.802 1.00 89.12 213 LEU A C 1
ATOM 1682 O O . LEU A 1 213 ? -4.339 -13.159 -6.404 1.00 89.12 213 LEU A O 1
ATOM 1686 N N . LYS A 1 214 ? -3.858 -15.354 -6.250 1.00 87.19 214 LYS A N 1
ATOM 1687 C CA . LYS A 1 214 ? -3.014 -15.431 -7.455 1.00 87.19 214 LYS A CA 1
ATOM 1688 C C . LYS A 1 214 ? -3.768 -15.029 -8.726 1.00 87.19 214 LYS A C 1
ATOM 1690 O O . LYS A 1 214 ? -3.168 -14.544 -9.673 1.00 87.19 214 LYS A O 1
ATOM 1695 N N . HIS A 1 215 ? -5.094 -15.178 -8.731 1.00 85.44 215 HIS A N 1
ATOM 1696 C CA . HIS A 1 215 ? -5.952 -14.790 -9.855 1.00 85.44 215 HIS A CA 1
ATOM 1697 C C . HIS A 1 215 ? -6.301 -13.292 -9.885 1.00 85.44 215 HIS A C 1
ATOM 1699 O O . HIS A 1 215 ? -6.952 -12.835 -10.825 1.00 85.44 215 HIS A O 1
ATOM 1705 N N . GLN A 1 216 ? -5.921 -12.517 -8.864 1.00 82.44 216 GLN A N 1
ATOM 1706 C CA . GLN A 1 216 ? -6.174 -11.079 -8.843 1.00 82.44 216 GLN A CA 1
ATOM 1707 C C . GLN A 1 216 ? -5.240 -10.367 -9.820 1.00 82.44 216 GLN A C 1
ATOM 1709 O O . GLN A 1 216 ? -4.029 -10.575 -9.804 1.00 82.44 216 GLN A O 1
ATOM 1714 N N . SER A 1 217 ? -5.781 -9.444 -10.616 1.00 81.31 217 SER A N 1
ATOM 1715 C CA . SER A 1 217 ? -4.999 -8.683 -11.605 1.00 81.31 217 SER A CA 1
ATOM 1716 C C . SER A 1 217 ? -3.866 -7.857 -10.986 1.00 81.31 217 SER A C 1
ATOM 1718 O O . SER A 1 217 ? -2.901 -7.512 -11.660 1.00 81.31 217 SER A O 1
ATOM 1720 N N . THR A 1 218 ? -3.962 -7.538 -9.694 1.00 85.69 218 THR A N 1
ATOM 1721 C CA . THR A 1 218 ? -2.950 -6.773 -8.961 1.00 85.69 218 THR A CA 1
ATOM 1722 C C . THR A 1 218 ? -1.872 -7.636 -8.313 1.00 85.69 218 THR A C 1
ATOM 1724 O O . THR A 1 218 ? -0.894 -7.085 -7.817 1.00 85.69 218 THR A O 1
ATOM 1727 N N . PHE A 1 219 ? -2.029 -8.961 -8.303 1.00 85.81 219 PHE A N 1
ATOM 1728 C CA . PHE A 1 219 ? -1.162 -9.871 -7.555 1.00 85.81 219 PHE A CA 1
ATOM 1729 C C . PHE A 1 219 ? 0.288 -9.813 -8.030 1.00 85.81 219 PHE A C 1
ATOM 1731 O O . PHE A 1 219 ? 1.224 -9.777 -7.226 1.00 85.81 219 PHE A O 1
ATOM 1738 N N . HIS A 1 220 ? 0.459 -9.758 -9.351 1.00 85.00 220 HIS A N 1
ATOM 1739 C CA . HIS A 1 220 ? 1.761 -9.843 -9.995 1.00 85.00 220 HIS A CA 1
ATOM 1740 C C . HIS A 1 220 ? 2.486 -8.500 -10.140 1.00 85.00 220 HIS A C 1
ATOM 1742 O O . HIS A 1 220 ? 3.611 -8.478 -10.637 1.00 85.00 220 HIS A O 1
ATOM 1748 N N . LEU A 1 221 ? 1.900 -7.399 -9.649 1.00 85.75 221 LEU A N 1
ATOM 1749 C CA . LEU A 1 221 ? 2.431 -6.034 -9.776 1.00 85.75 221 LEU A CA 1
ATOM 1750 C C . LEU A 1 221 ? 3.882 -5.873 -9.291 1.00 85.75 221 LEU A C 1
ATOM 1752 O O . LEU A 1 221 ? 4.599 -5.016 -9.801 1.00 85.75 221 LEU A O 1
ATOM 1756 N N . PHE A 1 222 ? 4.306 -6.677 -8.314 1.00 88.44 222 PHE A N 1
ATOM 1757 C CA . PHE A 1 222 ? 5.649 -6.638 -7.727 1.00 88.44 222 PHE A CA 1
ATOM 1758 C C . PHE A 1 222 ? 6.388 -7.983 -7.851 1.00 88.44 222 PHE A C 1
ATOM 1760 O O . PHE A 1 222 ? 7.201 -8.311 -6.995 1.00 88.44 222 PHE A O 1
ATOM 1767 N N . SER A 1 223 ? 6.100 -8.780 -8.889 1.00 87.56 223 SER A N 1
ATOM 1768 C CA . SER A 1 223 ? 6.790 -10.071 -9.111 1.00 87.56 223 SER A CA 1
ATOM 1769 C C . SER A 1 223 ? 8.185 -9.926 -9.718 1.00 87.56 223 SER A C 1
ATOM 1771 O O . SER A 1 223 ? 8.968 -10.865 -9.632 1.00 87.56 223 SER A O 1
ATOM 1773 N N . ASP A 1 224 ? 8.492 -8.781 -10.338 1.00 84.69 224 ASP A N 1
ATOM 1774 C CA . ASP A 1 224 ? 9.793 -8.537 -10.970 1.00 84.69 224 ASP A CA 1
ATOM 1775 C C . ASP A 1 224 ? 10.921 -8.657 -9.925 1.00 84.69 224 ASP A C 1
ATOM 1777 O O . ASP A 1 224 ? 10.890 -8.025 -8.859 1.00 84.69 224 ASP A O 1
ATOM 1781 N N . ALA A 1 225 ? 11.928 -9.476 -10.235 1.00 85.62 225 ALA A N 1
ATOM 1782 C CA . ALA A 1 225 ? 13.071 -9.735 -9.368 1.00 85.62 225 ALA A CA 1
ATOM 1783 C C . ALA A 1 225 ? 13.862 -8.462 -9.032 1.00 85.62 225 ALA A C 1
ATOM 1785 O O . ALA A 1 225 ? 14.540 -8.427 -8.005 1.00 85.62 225 ALA A O 1
ATOM 1786 N N . ILE A 1 226 ? 13.743 -7.391 -9.825 1.00 85.06 226 ILE A N 1
ATOM 1787 C CA . ILE A 1 226 ? 14.385 -6.100 -9.556 1.00 85.06 226 ILE A CA 1
ATOM 1788 C C . ILE A 1 226 ? 14.044 -5.552 -8.163 1.00 85.06 226 ILE A C 1
ATOM 1790 O O . ILE A 1 226 ? 14.903 -4.951 -7.513 1.00 85.06 226 ILE A O 1
ATOM 1794 N N . PHE A 1 227 ? 12.826 -5.787 -7.659 1.00 86.25 227 PHE A N 1
ATOM 1795 C CA . PHE A 1 227 ? 12.425 -5.347 -6.319 1.00 86.25 227 PHE A CA 1
ATOM 1796 C C . PHE A 1 227 ? 13.207 -6.073 -5.226 1.00 86.25 227 PHE A C 1
ATOM 1798 O O . PHE A 1 227 ? 13.550 -5.465 -4.216 1.00 86.25 227 PHE A O 1
ATOM 1805 N N . LEU A 1 228 ? 13.534 -7.346 -5.446 1.00 85.81 228 LEU A N 1
ATOM 1806 C CA . LEU A 1 228 ? 14.341 -8.145 -4.532 1.00 85.81 228 LEU A CA 1
ATOM 1807 C C . LEU A 1 228 ? 15.829 -7.815 -4.678 1.00 85.81 228 LEU A C 1
ATOM 1809 O O . LEU A 1 228 ? 16.488 -7.501 -3.692 1.00 85.81 228 LEU A O 1
ATOM 1813 N N . ILE A 1 229 ? 16.346 -7.846 -5.908 1.00 85.25 229 ILE A N 1
ATOM 1814 C CA . ILE A 1 229 ? 17.762 -7.621 -6.222 1.00 85.25 229 ILE A CA 1
ATOM 1815 C C . ILE A 1 229 ? 18.203 -6.244 -5.730 1.00 85.25 229 ILE A C 1
ATOM 1817 O O . ILE A 1 229 ? 19.235 -6.129 -5.074 1.00 85.25 229 ILE A O 1
ATOM 1821 N N . SER A 1 230 ? 17.410 -5.201 -5.988 1.00 84.62 230 SER A N 1
ATOM 1822 C CA . SER A 1 230 ? 17.766 -3.841 -5.576 1.00 84.62 230 SER A CA 1
ATOM 1823 C C . SER A 1 230 ? 17.909 -3.676 -4.064 1.00 84.62 230 SER A C 1
ATOM 1825 O O . SER A 1 230 ? 18.718 -2.865 -3.627 1.00 84.62 230 SER A O 1
ATOM 1827 N N . SER A 1 231 ? 17.196 -4.462 -3.255 1.00 84.06 231 SER A N 1
ATOM 1828 C CA . SER A 1 231 ? 17.335 -4.440 -1.794 1.00 84.06 231 SER A CA 1
ATOM 1829 C C . SER A 1 231 ? 18.683 -4.960 -1.295 1.00 84.06 231 SER A C 1
ATOM 1831 O O . SER A 1 231 ? 19.029 -4.701 -0.147 1.00 84.06 231 SER A O 1
ATOM 1833 N N . PHE A 1 232 ? 19.440 -5.675 -2.131 1.00 80.25 232 PHE A N 1
ATOM 1834 C CA . PHE A 1 232 ? 20.791 -6.151 -1.817 1.00 80.25 232 PHE A CA 1
ATOM 1835 C C . PHE A 1 232 ? 21.904 -5.266 -2.397 1.00 80.25 232 PHE A C 1
ATOM 1837 O O . PHE A 1 232 ? 23.077 -5.532 -2.138 1.00 80.25 232 PHE A O 1
ATOM 1844 N N . LEU A 1 233 ? 21.556 -4.269 -3.217 1.00 76.44 233 LEU A N 1
ATOM 1845 C CA . LEU A 1 233 ? 22.513 -3.410 -3.924 1.00 76.44 233 LEU A CA 1
ATOM 1846 C C . LEU A 1 233 ? 22.720 -2.033 -3.269 1.00 76.44 233 LEU A C 1
ATOM 1848 O O . LEU A 1 233 ? 23.614 -1.305 -3.701 1.00 76.44 233 LEU A O 1
ATOM 1852 N N . ASP A 1 234 ? 21.924 -1.701 -2.250 1.00 61.88 234 ASP A N 1
ATOM 1853 C CA . ASP A 1 234 ? 22.081 -0.517 -1.387 1.00 61.88 234 ASP A CA 1
ATOM 1854 C C . ASP A 1 234 ? 22.933 -0.829 -0.144 1.00 61.88 234 ASP A C 1
ATOM 1856 O O . ASP A 1 234 ? 23.757 0.039 0.236 1.00 61.88 234 ASP A O 1
#